Protein AF-A0A0N4X1S7-F1 (afdb_monomer_lite)

pLDDT: mean 85.81, std 9.55, range [49.66, 97.88]

Radius of gyration: 31.0 Å; chains: 1; bounding box: 67×43×84 Å

Foldseek 3Di:
DQADPVRWDKDKDKAAQVDQVKWKDKAFPQHDDADDIGNMGIFMWTQDPVRFIWTDPPPDIDTGPDMDMDIPPAALPAQLDADPLLAAFDDFDDPFWHTFDWAWDQQDSSNGTKIKTKAAQPDQPKWKWKDFPVPRTDDDIGNMDIFMWTGHNVSFTWTDDPRDIDTGRYMTMGMDDPPPLPQQLDADPVQEAFDDDPDLQFHTWDKAWDQADPSNGTKIKTKTANVDQFWKFKDFPNHGDADDIGNMGIFMWTGDNVSFTWTDPPPDTDTGRYITIGTDD

InterPro domains:
  IPR002601 C6 domain [PF01681] (82-173)
  IPR002601 C6 domain [SM01048] (2-69)
  IPR002601 C6 domain [SM01048] (82-173)
  IPR002601 C6 domain [SM01048] (184-269)

Structure (mmCIF, N/CA/C/O backbone):
data_AF-A0A0N4X1S7-F1
#
_entry.id   AF-A0A0N4X1S7-F1
#
loop_
_atom_site.group_PDB
_atom_site.id
_atom_site.type_symbol
_atom_site.label_atom_id
_atom_site.label_alt_id
_atom_site.label_comp_id
_atom_site.label_asym_id
_atom_site.label_entity_id
_atom_site.label_seq_id
_atom_site.pdbx_PDB_ins_code
_atom_site.Cartn_x
_atom_site.Cartn_y
_atom_site.Cartn_z
_atom_site.occupancy
_atom_site.B_iso_or_equiv
_atom_site.auth_seq_id
_atom_site.auth_comp_id
_atom_site.auth_asym_id
_atom_site.auth_atom_id
_atom_site.pdbx_PDB_model_num
ATOM 1 N N . LEU A 1 1 ? -24.952 14.574 2.782 1.00 79.62 1 LEU A N 1
ATOM 2 C CA . LEU A 1 1 ? -25.593 15.884 3.076 1.00 79.62 1 LEU A CA 1
ATOM 3 C C . LEU A 1 1 ? -25.364 16.806 1.880 1.00 79.62 1 LEU A C 1
ATOM 5 O O . LEU A 1 1 ? -24.480 16.501 1.089 1.00 79.62 1 LEU A O 1
ATOM 9 N N . SER A 1 2 ? -26.122 17.897 1.714 1.00 83.19 2 SER A N 1
ATOM 10 C CA . SER A 1 2 ? -25.790 18.890 0.674 1.00 83.19 2 SER A CA 1
ATOM 11 C C . SER A 1 2 ? -24.391 19.465 0.914 1.00 83.19 2 SER A C 1
ATOM 13 O O . SER A 1 2 ? -23.919 19.469 2.055 1.00 83.19 2 SER A O 1
ATOM 15 N N . ASN A 1 3 ? -23.719 19.956 -0.125 1.00 86.19 3 ASN A N 1
ATOM 16 C CA . ASN A 1 3 ? -22.408 20.587 0.036 1.00 86.19 3 ASN A CA 1
ATOM 17 C C . ASN A 1 3 ? -22.489 21.813 0.968 1.00 86.19 3 ASN A C 1
ATOM 19 O O . ASN A 1 3 ? -23.566 22.380 1.173 1.00 86.19 3 ASN A O 1
ATOM 23 N N . ASN A 1 4 ? -21.373 22.186 1.597 1.00 77.88 4 ASN A N 1
ATOM 24 C CA . ASN A 1 4 ? -21.288 23.430 2.362 1.00 77.88 4 ASN A CA 1
ATOM 25 C C . ASN A 1 4 ? -21.293 24.651 1.413 1.00 77.88 4 ASN A C 1
ATOM 27 O O . ASN A 1 4 ? -21.255 24.505 0.191 1.00 77.88 4 ASN A O 1
ATOM 31 N N . ALA A 1 5 ? -21.314 25.864 1.971 1.00 75.25 5 ALA A N 1
ATOM 32 C CA . ALA A 1 5 ? -21.313 27.107 1.187 1.00 75.25 5 ALA A CA 1
ATOM 33 C C . ALA A 1 5 ? -20.078 27.275 0.274 1.00 75.25 5 ALA A C 1
ATOM 35 O O . ALA A 1 5 ? -20.103 28.076 -0.652 1.00 75.25 5 ALA A O 1
ATOM 36 N N . GLN A 1 6 ? -19.015 26.506 0.518 1.00 75.50 6 GLN A N 1
ATOM 37 C CA . GLN A 1 6 ? -17.774 26.487 -0.258 1.00 75.50 6 GLN A CA 1
ATOM 38 C C . GLN A 1 6 ? -17.758 25.352 -1.299 1.00 75.50 6 GLN A C 1
ATOM 40 O O . GLN A 1 6 ? -16.716 25.049 -1.868 1.00 75.50 6 GLN A O 1
ATOM 45 N N . GLY A 1 7 ? -18.890 24.674 -1.524 1.00 80.19 7 GLY A N 1
ATOM 46 C CA . GLY A 1 7 ? -19.001 23.569 -2.477 1.00 80.19 7 GLY A CA 1
ATOM 47 C C . GLY A 1 7 ? -18.415 22.237 -1.992 1.00 80.19 7 GLY A C 1
ATOM 48 O O . GLY A 1 7 ? -18.430 21.269 -2.747 1.00 80.19 7 GLY A O 1
ATOM 49 N N . CYS A 1 8 ? -17.960 22.137 -0.741 1.00 85.50 8 CYS A N 1
ATOM 50 C CA . CYS A 1 8 ? -17.338 20.926 -0.207 1.00 85.50 8 CYS A CA 1
ATOM 51 C C . CYS A 1 8 ? -18.361 19.916 0.334 1.00 85.50 8 CYS A C 1
ATOM 53 O O . CYS A 1 8 ? -19.393 20.290 0.902 1.00 85.50 8 CYS A O 1
ATOM 55 N N . ARG A 1 9 ? -18.058 18.618 0.196 1.00 92.50 9 ARG A N 1
ATOM 56 C CA . ARG A 1 9 ? -18.925 17.518 0.653 1.00 92.50 9 ARG A CA 1
ATOM 57 C C . ARG A 1 9 ? -19.043 17.481 2.181 1.00 92.50 9 ARG A C 1
ATOM 59 O O . ARG A 1 9 ? -18.111 17.827 2.905 1.00 92.50 9 ARG A O 1
ATOM 66 N N . ARG A 1 10 ? -20.198 17.018 2.666 1.00 92.38 10 ARG A N 1
ATOM 67 C CA . ARG A 1 10 ? -20.499 16.832 4.095 1.00 92.38 10 ARG A CA 1
ATOM 68 C C . ARG A 1 10 ? -21.086 15.448 4.364 1.00 92.38 10 ARG A C 1
ATOM 70 O O . ARG A 1 10 ? -21.965 14.995 3.617 1.00 92.38 10 ARG A O 1
ATOM 77 N N . MET A 1 11 ? -20.677 14.829 5.468 1.00 93.38 11 MET A N 1
ATOM 78 C CA . MET A 1 11 ? -21.210 13.548 5.945 1.00 93.38 11 MET A CA 1
ATOM 79 C C . MET A 1 11 ? -21.422 13.544 7.460 1.00 93.38 11 MET A C 1
ATOM 81 O O . MET A 1 11 ? -20.789 14.311 8.175 1.00 93.38 11 MET A O 1
ATOM 85 N N . ASN A 1 12 ? -22.318 12.678 7.933 1.00 93.00 12 ASN A N 1
ATOM 86 C CA . ASN A 1 12 ? -22.483 12.407 9.357 1.00 93.00 12 ASN A CA 1
ATOM 87 C C . ASN A 1 12 ? -21.812 11.076 9.679 1.00 93.00 12 ASN A C 1
ATOM 89 O O . ASN A 1 12 ? -22.209 10.052 9.122 1.00 93.00 12 ASN A O 1
ATOM 93 N N . ALA A 1 13 ? -20.857 11.088 10.601 1.00 91.00 13 ALA A N 1
ATOM 94 C CA . ALA A 1 13 ? -20.483 9.886 11.330 1.00 91.00 13 ALA A CA 1
ATOM 95 C C . ALA A 1 13 ? -21.501 9.680 12.456 1.00 91.00 13 ALA A C 1
ATOM 97 O O . ALA A 1 13 ? -21.888 10.646 13.117 1.00 91.00 13 ALA A O 1
ATOM 98 N N . ILE A 1 14 ? -21.971 8.449 12.654 1.00 91.69 14 ILE A N 1
ATOM 99 C CA . ILE A 1 14 ? -22.998 8.141 13.655 1.00 91.69 14 ILE A CA 1
ATOM 100 C C . ILE A 1 14 ? -22.577 6.898 14.434 1.00 91.69 14 ILE A C 1
ATOM 102 O O . ILE A 1 14 ? -22.453 5.824 13.853 1.00 91.69 14 ILE A O 1
ATOM 106 N N . CYS A 1 15 ? -22.438 7.037 15.749 1.00 90.25 15 CYS A N 1
ATOM 107 C CA . CYS A 1 15 ? -22.285 5.923 16.678 1.00 90.25 15 CYS A CA 1
ATOM 108 C C . CYS A 1 15 ? -23.603 5.703 17.415 1.00 90.25 15 CYS A C 1
ATOM 110 O O . CYS A 1 15 ? -24.177 6.649 17.954 1.00 90.25 15 CYS A O 1
ATOM 112 N N . ARG A 1 16 ? -24.092 4.463 17.439 1.00 88.88 16 ARG A N 1
ATOM 113 C CA . ARG A 1 16 ? -25.290 4.070 18.189 1.00 88.88 16 ARG A CA 1
ATOM 114 C C . ARG A 1 16 ? -24.917 2.960 19.153 1.00 88.88 16 ARG A C 1
ATOM 116 O O . ARG A 1 16 ? -24.303 1.984 18.733 1.00 88.88 16 ARG A O 1
ATOM 123 N N . SER A 1 17 ? -25.349 3.073 20.402 1.00 82.56 17 SER A N 1
ATOM 124 C CA . SER A 1 17 ? -25.044 2.075 21.432 1.00 82.56 17 SER A CA 1
ATOM 125 C C . SER A 1 17 ? -25.887 0.809 21.277 1.00 82.56 17 SER A C 1
ATOM 127 O O . SER A 1 17 ? -25.579 -0.229 21.856 1.00 82.56 17 SER A O 1
ATOM 129 N N . GLY A 1 18 ? -26.970 0.891 20.495 1.00 75.06 18 GLY A N 1
ATOM 130 C CA . GLY A 1 18 ? -27.947 -0.184 20.330 1.00 75.06 18 GLY A CA 1
ATOM 131 C C . GLY A 1 18 ? -28.871 -0.360 21.539 1.00 75.06 18 GLY A C 1
ATOM 132 O O . GLY A 1 18 ? -29.698 -1.268 21.535 1.00 75.06 18 GLY A O 1
ATOM 133 N N . SER A 1 19 ? -28.756 0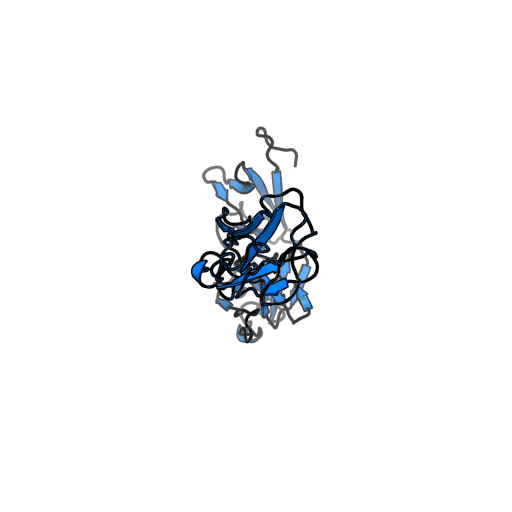.501 22.554 1.00 75.94 19 SER A N 1
ATOM 134 C CA . SER A 1 19 ? -29.494 0.417 23.812 1.00 75.94 19 SER A CA 1
ATOM 135 C C . SER A 1 19 ? -29.738 1.818 24.384 1.00 75.94 19 SER A C 1
ATOM 137 O O . SER A 1 19 ? -28.806 2.611 24.463 1.00 75.94 19 SER A O 1
ATOM 139 N N . PRO A 1 20 ? -30.963 2.164 24.812 1.00 77.62 20 PRO A N 1
ATOM 140 C CA . PRO A 1 20 ? -31.251 3.489 25.360 1.00 77.62 20 PRO A CA 1
ATOM 141 C C . PRO A 1 20 ? -30.614 3.737 26.736 1.00 77.62 20 PRO A C 1
ATOM 143 O O . PRO A 1 20 ? -30.597 4.877 27.186 1.00 77.62 20 PRO A O 1
ATOM 146 N N . THR A 1 21 ? -30.130 2.692 27.414 1.00 81.94 21 THR A N 1
ATOM 147 C CA . THR A 1 21 ? -29.478 2.794 28.731 1.00 81.94 21 THR A CA 1
ATOM 148 C C . THR A 1 21 ? -27.959 2.838 28.649 1.00 81.94 21 THR A C 1
ATOM 150 O O . THR A 1 21 ? -27.312 3.051 29.668 1.00 81.94 21 THR A O 1
ATOM 153 N N . ASP A 1 22 ? -27.399 2.603 27.463 1.00 83.31 22 ASP A N 1
ATOM 154 C CA . ASP A 1 22 ? -25.964 2.632 27.225 1.00 83.31 22 ASP A CA 1
ATOM 155 C C . ASP A 1 22 ? -25.646 3.853 26.364 1.00 83.31 22 ASP A C 1
ATOM 157 O O . ASP A 1 22 ? -26.317 4.109 25.361 1.00 83.31 22 ASP A O 1
ATOM 161 N N . ASP A 1 23 ? -24.601 4.586 26.719 1.00 86.88 23 ASP A N 1
ATOM 162 C CA . ASP A 1 23 ? -24.117 5.689 25.902 1.00 86.88 23 ASP A CA 1
ATOM 163 C C . ASP A 1 23 ? -23.152 5.163 24.849 1.00 86.88 23 ASP A C 1
ATOM 165 O O . ASP A 1 23 ? -22.429 4.191 25.062 1.00 86.88 23 ASP A O 1
ATOM 169 N N . SER A 1 24 ? -23.124 5.817 23.699 1.00 86.88 24 SER A N 1
ATOM 170 C CA . SER A 1 24 ? -22.053 5.702 22.727 1.00 86.88 24 SER A CA 1
ATOM 171 C C . SER A 1 24 ? -21.028 6.802 22.932 1.00 86.88 24 SER A C 1
ATOM 173 O O . SER A 1 24 ? -21.345 7.904 23.379 1.00 86.88 24 SER A O 1
ATOM 175 N N . PHE A 1 25 ? -19.802 6.509 22.526 1.00 87.69 25 PHE A N 1
ATOM 176 C CA . PHE A 1 25 ? -18.757 7.499 22.333 1.00 87.69 25 PHE A CA 1
ATOM 177 C C . PHE A 1 25 ? -18.104 7.289 20.967 1.00 87.69 25 PHE A C 1
ATOM 179 O O . PHE A 1 25 ? -18.064 6.171 20.446 1.00 87.69 25 PHE A O 1
ATOM 186 N N . MET A 1 26 ? -17.663 8.392 20.368 1.00 89.81 26 MET A N 1
ATOM 187 C CA . MET A 1 26 ? -16.988 8.425 19.076 1.00 89.81 26 MET A CA 1
ATOM 188 C C . MET A 1 26 ? -15.550 8.872 19.307 1.00 89.81 26 MET A C 1
ATOM 190 O O . MET A 1 26 ? -15.329 9.887 19.963 1.00 89.81 26 MET A O 1
ATOM 194 N N . GLU A 1 27 ? -14.588 8.133 18.774 1.00 87.31 27 GLU A N 1
ATOM 195 C CA . GLU A 1 27 ? -13.174 8.497 18.828 1.00 87.31 27 GLU A CA 1
ATOM 196 C C . GLU A 1 27 ? -12.687 8.762 17.410 1.00 87.31 27 GLU A C 1
ATOM 198 O O . GLU A 1 27 ? -12.927 7.960 16.501 1.00 87.31 27 GLU A O 1
ATOM 203 N N . PHE A 1 28 ? -11.981 9.874 17.231 1.00 87.31 28 PHE A N 1
ATOM 204 C CA . PHE A 1 28 ? -11.252 10.147 16.005 1.00 87.31 28 PHE A CA 1
ATOM 205 C C . PHE A 1 28 ? -9.771 9.852 16.195 1.00 87.31 28 PHE A C 1
ATOM 207 O O . PHE A 1 28 ? -9.219 10.125 17.267 1.00 87.31 28 PHE A O 1
ATOM 214 N N . ASN A 1 29 ? -9.139 9.314 15.148 1.00 84.06 29 ASN A N 1
ATOM 215 C CA . ASN A 1 29 ? -7.696 9.064 15.080 1.00 84.06 29 ASN A CA 1
ATOM 216 C C . ASN A 1 29 ? -7.140 8.405 16.360 1.00 84.06 29 ASN A C 1
ATOM 218 O O . ASN A 1 29 ? -6.154 8.874 16.923 1.00 84.06 29 ASN A O 1
ATOM 222 N N . LEU A 1 30 ? -7.808 7.352 16.847 1.00 68.12 30 LEU A N 1
ATOM 223 C CA . LEU A 1 30 ? -7.381 6.554 18.006 1.00 68.12 30 LEU A CA 1
ATOM 224 C C . LEU A 1 30 ? -7.359 7.264 19.379 1.00 68.12 30 LEU A C 1
ATOM 226 O O . LEU A 1 30 ? -6.724 6.755 20.299 1.00 68.12 30 LEU A O 1
ATOM 230 N N . GLY A 1 31 ? -8.075 8.379 19.578 1.00 66.12 31 GLY A N 1
ATOM 231 C CA . GLY A 1 31 ? -8.327 8.844 20.955 1.00 66.12 31 GLY A CA 1
ATOM 232 C C . GLY A 1 31 ? -8.661 10.315 21.180 1.00 66.12 31 GLY A C 1
ATOM 233 O O . GLY A 1 31 ? -8.766 10.723 22.335 1.00 66.12 31 GLY A O 1
ATOM 234 N N . ILE A 1 32 ? -8.835 11.135 20.137 1.00 55.38 32 ILE A N 1
ATOM 235 C CA . ILE A 1 32 ? -9.054 12.578 20.323 1.00 55.38 32 ILE A CA 1
ATOM 236 C C . ILE A 1 32 ? -10.472 12.987 19.900 1.00 55.38 32 ILE A C 1
ATOM 238 O O . ILE A 1 32 ? -10.818 12.977 18.723 1.00 55.38 32 ILE A O 1
ATOM 242 N N . GLY A 1 33 ? -11.268 13.424 20.884 1.00 64.69 33 GLY A N 1
ATOM 243 C CA . GLY A 1 33 ? -12.230 14.524 20.722 1.00 64.69 33 GLY A CA 1
ATOM 244 C C . GLY A 1 33 ? -13.465 14.292 19.846 1.00 64.69 33 GLY A C 1
ATOM 245 O O . GLY A 1 33 ? -13.734 15.099 18.959 1.00 64.69 33 GLY A O 1
ATOM 246 N N . GLY A 1 34 ? -14.254 13.247 20.108 1.00 76.50 34 GLY A N 1
ATOM 247 C CA . GLY A 1 34 ? -15.610 13.140 19.555 1.00 76.50 34 GLY A CA 1
ATOM 248 C C . GLY A 1 34 ? -16.627 14.094 20.207 1.00 76.50 34 GLY A C 1
ATOM 249 O O . GLY A 1 34 ? -16.310 14.778 21.183 1.00 76.50 34 GLY A O 1
ATOM 250 N N . PRO A 1 35 ? -17.871 14.153 19.695 1.00 85.75 35 PRO A N 1
ATOM 251 C CA . PRO A 1 35 ? -18.964 14.855 20.367 1.00 85.75 35 PRO A CA 1
ATOM 252 C C . PRO A 1 35 ? -19.278 14.246 21.743 1.00 85.75 35 PRO A C 1
ATOM 254 O O . PRO A 1 35 ? -18.846 13.138 22.061 1.00 85.75 35 PRO A O 1
ATOM 257 N N . ASN A 1 36 ? -20.088 14.954 22.536 1.00 86.69 36 ASN A N 1
ATOM 258 C CA . ASN A 1 36 ? -20.533 14.479 23.848 1.00 86.69 36 ASN A CA 1
ATOM 259 C C . ASN A 1 36 ? -21.157 13.077 23.777 1.00 86.69 36 ASN A C 1
ATOM 261 O O . ASN A 1 36 ? -21.904 12.762 22.846 1.00 86.69 36 ASN A O 1
ATOM 265 N N . ILE A 1 37 ? -20.875 12.272 24.803 1.00 86.38 37 ILE A N 1
ATOM 266 C CA . ILE A 1 37 ? -21.425 10.926 24.958 1.00 86.38 37 ILE A CA 1
ATOM 267 C C . ILE A 1 37 ? -22.954 10.968 25.078 1.00 86.38 37 ILE A C 1
ATOM 269 O O . ILE A 1 37 ? -23.514 11.839 25.744 1.00 86.38 37 ILE A O 1
ATOM 273 N N . ALA A 1 38 ? -23.621 10.048 24.385 1.00 88.25 38 ALA A N 1
ATOM 274 C CA . ALA A 1 38 ? -25.076 9.884 24.369 1.00 88.25 38 ALA A CA 1
ATOM 275 C C . ALA A 1 38 ? -25.427 8.531 23.727 1.00 88.25 38 ALA A C 1
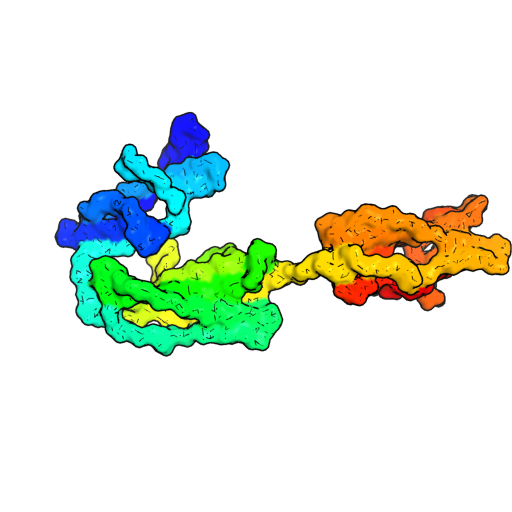ATOM 277 O O . ALA A 1 38 ? -24.611 8.016 22.958 1.00 88.25 38 ALA A O 1
ATOM 278 N N . PRO A 1 39 ? -26.645 7.976 23.884 1.00 88.19 39 PRO A N 1
ATOM 279 C CA . PRO A 1 39 ? -27.016 6.698 23.252 1.00 88.19 39 PRO A CA 1
ATOM 280 C C . PRO A 1 39 ? -26.900 6.702 21.719 1.00 88.19 39 PRO A C 1
ATOM 282 O O . PRO A 1 39 ? -26.765 5.666 21.064 1.00 88.19 39 PRO A O 1
ATOM 285 N N . THR A 1 40 ? -26.950 7.886 21.108 1.00 90.69 40 THR A N 1
ATOM 286 C CA . THR A 1 40 ? -26.571 8.101 19.712 1.00 90.69 40 THR A CA 1
ATOM 287 C C . THR A 1 40 ? -25.715 9.355 19.609 1.00 90.69 40 THR A C 1
ATOM 289 O O . THR A 1 40 ? -26.191 10.457 19.871 1.00 90.69 40 THR A O 1
ATOM 292 N N . VAL A 1 41 ? -24.468 9.187 19.179 1.00 92.38 41 VAL A N 1
ATOM 293 C CA . VAL A 1 41 ? -23.519 10.276 18.932 1.00 92.38 41 VAL A CA 1
ATOM 294 C C . VAL A 1 41 ? -23.458 10.531 17.435 1.00 92.38 41 VAL A C 1
ATOM 296 O O . VAL A 1 41 ? -23.290 9.599 16.651 1.00 92.38 41 VAL A O 1
ATOM 299 N N . THR A 1 42 ? -23.606 11.787 17.020 1.00 93.19 42 THR A N 1
ATOM 300 C CA . THR A 1 42 ? -23.484 12.194 15.614 1.00 93.19 42 THR A CA 1
ATOM 301 C C . THR A 1 42 ? -22.438 13.287 15.487 1.00 93.19 42 THR A C 1
ATOM 303 O O . THR A 1 42 ? -22.527 14.301 16.174 1.00 93.19 42 THR A O 1
ATOM 306 N N . ALA A 1 43 ? -21.484 13.103 14.580 1.00 93.50 43 ALA A N 1
ATOM 307 C CA . ALA A 1 43 ? -20.489 14.108 14.238 1.00 93.50 43 ALA A CA 1
ATOM 308 C C . ALA A 1 43 ? -20.623 14.520 12.774 1.00 93.50 43 ALA A C 1
ATOM 310 O O . ALA A 1 43 ? -20.679 13.672 11.880 1.00 93.50 43 ALA A O 1
ATOM 311 N N . LEU A 1 44 ? -20.645 15.831 12.528 1.00 93.00 44 LEU A N 1
ATOM 312 C CA . LEU A 1 44 ? -20.618 16.383 11.181 1.00 93.00 44 LEU A CA 1
ATOM 313 C C . LEU A 1 44 ? -19.169 16.480 10.700 1.00 93.00 44 LEU A C 1
ATOM 315 O O . LEU A 1 44 ? -18.380 17.254 11.241 1.00 93.00 44 LEU A O 1
ATOM 319 N N . LEU A 1 45 ? -18.848 15.736 9.648 1.00 93.44 45 LEU A N 1
ATOM 320 C CA . LEU A 1 45 ? -17.555 15.776 8.980 1.00 93.44 45 LEU A CA 1
ATOM 321 C C . LEU A 1 45 ? -17.672 16.583 7.689 1.00 93.44 45 LEU A C 1
ATOM 323 O O . LEU A 1 45 ? -18.597 16.392 6.890 1.00 93.44 45 LEU A O 1
ATOM 327 N N . THR A 1 46 ? -16.730 17.502 7.488 1.00 93.81 46 THR A N 1
ATOM 328 C CA . THR A 1 46 ? -16.682 18.374 6.309 1.00 93.81 46 THR A CA 1
ATOM 329 C C . THR A 1 46 ? -15.378 18.161 5.560 1.00 93.81 46 THR A C 1
ATOM 331 O O . THR A 1 46 ? -14.303 18.278 6.142 1.00 93.81 46 THR A O 1
ATOM 334 N N . CYS A 1 47 ? -15.479 17.844 4.272 1.00 91.75 47 CYS A N 1
ATOM 335 C CA . CYS A 1 47 ? -14.335 17.798 3.371 1.00 91.75 47 CYS A CA 1
ATOM 336 C C . CYS A 1 47 ? -13.816 19.231 3.157 1.00 91.75 47 CYS A C 1
ATOM 338 O O . CYS A 1 47 ? -14.614 20.173 3.133 1.00 91.75 47 CYS A O 1
ATOM 340 N N . ARG A 1 48 ? -12.503 19.422 3.037 1.00 90.38 48 ARG A N 1
ATOM 341 C CA . ARG A 1 48 ? -11.882 20.725 2.743 1.00 90.38 48 ARG A CA 1
ATOM 342 C C . ARG A 1 48 ? -11.141 20.701 1.407 1.00 90.38 48 ARG A C 1
ATOM 344 O O . ARG A 1 48 ? -11.096 19.682 0.725 1.00 90.38 48 ARG A O 1
ATOM 351 N N . ALA A 1 49 ? -10.593 21.855 1.021 1.00 87.38 49 ALA A N 1
ATOM 352 C CA . ALA A 1 49 ? -9.894 22.046 -0.251 1.00 87.38 49 ALA A CA 1
ATOM 353 C C . ALA A 1 49 ? -8.651 21.151 -0.422 1.00 87.38 49 ALA A C 1
ATOM 355 O O . ALA A 1 49 ? -8.242 20.898 -1.547 1.00 87.38 49 ALA A O 1
ATOM 356 N N . ASP A 1 50 ? -8.080 20.650 0.674 1.00 88.25 50 ASP A N 1
ATOM 357 C CA . ASP A 1 50 ? -6.965 19.697 0.685 1.00 88.25 50 ASP A CA 1
ATOM 358 C C . ASP A 1 50 ? -7.407 18.232 0.508 1.00 88.25 50 ASP A C 1
ATOM 360 O O . ASP A 1 50 ? -6.594 17.318 0.621 1.00 88.25 50 ASP A O 1
ATOM 364 N N . GLY A 1 51 ? -8.700 17.991 0.270 1.00 86.88 51 GLY A N 1
ATOM 365 C CA . GLY A 1 51 ? -9.266 16.657 0.090 1.00 86.88 51 GLY A CA 1
ATOM 366 C C . GLY A 1 51 ? -9.451 15.865 1.386 1.00 86.88 51 GLY A C 1
ATOM 367 O O . GLY A 1 51 ? -9.938 14.736 1.329 1.00 86.88 51 GLY A O 1
ATOM 368 N N . LYS A 1 52 ? -9.125 16.430 2.556 1.00 91.19 52 LYS A N 1
ATOM 369 C CA . LYS A 1 52 ? -9.238 15.737 3.848 1.00 91.19 52 LYS A CA 1
ATOM 370 C C . LYS A 1 52 ? -10.580 16.009 4.522 1.00 91.19 52 LYS A C 1
ATOM 372 O O . LYS A 1 52 ? -11.222 17.040 4.299 1.00 91.19 52 LYS A O 1
ATOM 377 N N . TRP A 1 53 ? -11.013 15.073 5.362 1.00 93.06 53 TRP A N 1
ATOM 378 C CA . TRP A 1 53 ? -12.198 15.229 6.205 1.00 93.06 53 TRP A CA 1
ATOM 379 C C . TRP A 1 53 ? -11.829 15.888 7.527 1.00 93.06 53 TRP A C 1
ATOM 381 O O . TRP A 1 53 ? -10.822 15.546 8.134 1.00 93.06 53 TRP A O 1
ATOM 391 N N . TYR A 1 54 ? -12.661 16.816 7.988 1.00 93.25 54 TYR A N 1
ATOM 392 C CA . TYR A 1 54 ? -12.450 17.524 9.243 1.00 93.25 54 TYR A CA 1
ATOM 393 C C . TYR A 1 54 ? -13.668 17.435 10.154 1.00 93.25 54 TYR A C 1
ATOM 395 O O . TYR A 1 54 ? -14.802 17.638 9.709 1.00 93.25 54 TYR A O 1
ATOM 403 N N . TYR A 1 55 ? -13.405 17.220 11.441 1.00 93.19 55 TYR A N 1
ATOM 404 C CA . TYR A 1 55 ? -14.340 17.479 12.532 1.00 93.19 55 TYR A CA 1
ATOM 405 C C . TYR A 1 55 ? -14.024 18.847 13.151 1.00 93.19 55 TYR A C 1
ATOM 407 O O . TYR A 1 55 ? -12.893 19.336 13.081 1.00 93.19 55 TYR A O 1
ATOM 415 N N . THR A 1 56 ? -15.028 19.530 13.693 1.00 89.62 56 THR A N 1
ATOM 416 C CA . THR A 1 56 ? -14.853 20.815 14.385 1.00 89.62 56 THR A CA 1
ATOM 417 C C . THR A 1 56 ? -15.799 20.860 15.571 1.00 89.62 56 THR A C 1
ATOM 419 O O . THR A 1 56 ? -17.008 20.747 15.386 1.00 89.62 56 THR A O 1
ATOM 422 N N . ASP A 1 57 ? -15.256 21.038 16.771 1.00 86.06 57 ASP A N 1
ATOM 423 C CA . ASP A 1 57 ? -16.028 21.092 18.024 1.00 86.06 57 ASP A CA 1
ATOM 424 C C . ASP A 1 57 ? -16.510 22.515 18.377 1.00 86.06 57 ASP A C 1
ATOM 426 O O . ASP A 1 57 ? -17.099 22.748 19.428 1.00 86.06 57 ASP A O 1
ATOM 430 N N . GLY A 1 58 ? -16.261 23.474 17.480 1.00 85.19 58 GLY A N 1
ATOM 431 C CA . GLY A 1 58 ? -16.530 24.902 17.660 1.00 85.19 58 GLY A CA 1
ATOM 432 C C . GLY A 1 58 ? -15.312 25.710 18.116 1.00 85.19 58 GLY A C 1
ATOM 433 O O . GLY A 1 58 ? -15.327 26.932 17.989 1.00 85.19 58 GLY A O 1
ATOM 434 N N . THR A 1 59 ? -14.248 25.052 18.578 1.00 86.12 59 THR A N 1
ATOM 435 C CA . THR A 1 59 ? -13.010 25.688 19.061 1.00 86.12 59 THR A CA 1
ATOM 436 C C . THR A 1 59 ? -11.779 25.236 18.286 1.00 86.12 59 THR A C 1
ATOM 438 O O . THR A 1 59 ? -10.940 26.057 17.921 1.00 86.12 59 THR A O 1
ATOM 441 N N . ALA A 1 60 ? -11.703 23.948 17.967 1.00 86.06 60 ALA A N 1
ATOM 442 C CA . ALA A 1 60 ? -10.615 23.329 17.239 1.00 86.06 60 ALA A CA 1
ATOM 443 C C . ALA A 1 60 ? -11.157 22.551 16.045 1.00 86.06 60 ALA A C 1
ATOM 445 O O . ALA A 1 60 ? -12.299 22.086 16.027 1.00 86.06 60 ALA A O 1
ATOM 446 N N . SER A 1 61 ? -10.312 22.405 15.029 1.00 90.12 61 SER A N 1
ATOM 447 C CA . SER A 1 61 ? -10.605 21.555 13.890 1.00 90.12 61 SER A CA 1
ATOM 448 C C . SER A 1 61 ? -9.525 20.503 13.726 1.00 90.12 61 SER A C 1
ATOM 450 O O . SER A 1 61 ? -8.347 20.832 13.609 1.00 90.12 61 SER A O 1
ATOM 452 N N . LEU A 1 62 ? -9.955 19.246 13.696 1.00 89.81 62 LEU A N 1
ATOM 453 C CA . LEU A 1 62 ? -9.094 18.080 13.585 1.00 89.81 62 LEU A CA 1
ATOM 454 C C . LEU A 1 62 ? -9.297 17.442 12.211 1.00 89.81 62 LEU A C 1
ATOM 456 O O . LEU A 1 62 ? -10.440 17.245 11.793 1.00 89.81 62 LEU A O 1
ATOM 460 N N . ALA A 1 63 ? -8.199 17.141 11.515 1.00 92.06 63 ALA A N 1
ATOM 461 C CA . ALA A 1 63 ? -8.238 16.306 10.319 1.00 92.06 63 ALA A CA 1
ATOM 462 C C . ALA A 1 63 ? -8.487 14.858 10.750 1.00 92.06 63 ALA A C 1
ATOM 464 O O . ALA A 1 63 ? -7.761 14.342 11.596 1.00 92.06 63 ALA A O 1
ATOM 465 N N . ILE A 1 64 ? -9.515 14.225 10.198 1.00 90.75 64 ILE A N 1
ATOM 466 C CA . ILE A 1 64 ? -9.956 12.883 10.570 1.00 90.75 64 ILE A CA 1
ATOM 467 C C . ILE A 1 64 ? -9.540 11.903 9.483 1.00 90.75 64 ILE A C 1
ATOM 469 O O . ILE A 1 64 ? -9.929 12.054 8.323 1.00 90.75 64 ILE A O 1
ATOM 473 N N . THR A 1 65 ? -8.771 10.898 9.879 1.00 87.31 65 THR A N 1
ATOM 474 C CA . THR A 1 65 ? -8.390 9.757 9.042 1.00 87.31 65 THR A CA 1
ATOM 475 C C . THR A 1 65 ? -9.120 8.489 9.462 1.00 87.31 65 THR A C 1
ATOM 477 O O . THR A 1 65 ? -9.362 7.639 8.616 1.00 87.31 65 THR A O 1
ATOM 480 N N . ASP A 1 66 ? -9.531 8.393 10.730 1.00 83.25 66 ASP A N 1
ATOM 481 C CA . ASP A 1 66 ? -10.256 7.243 11.270 1.00 83.25 66 ASP A CA 1
ATOM 482 C C . ASP A 1 66 ? -11.396 7.670 12.204 1.00 83.25 66 ASP A C 1
ATOM 484 O O . ASP A 1 66 ? -11.285 8.657 12.941 1.00 83.25 66 ASP A O 1
ATOM 488 N N . VAL A 1 67 ? -12.494 6.910 12.173 1.00 87.25 67 VAL A N 1
ATOM 489 C CA . VAL A 1 67 ? -13.641 7.071 13.072 1.00 87.25 67 VAL A CA 1
ATOM 490 C C . VAL A 1 67 ? -13.953 5.725 13.706 1.00 87.25 67 VAL A C 1
ATOM 492 O O . VAL A 1 67 ? -14.331 4.783 13.012 1.00 87.25 67 VAL A O 1
ATOM 495 N N . SER A 1 68 ? -13.914 5.665 15.033 1.00 84.50 68 SER A N 1
ATOM 496 C CA . SER A 1 68 ? -14.323 4.478 15.780 1.00 84.50 68 SER A CA 1
ATOM 497 C C . SER A 1 68 ? -15.466 4.785 16.743 1.00 84.50 68 SER A C 1
ATOM 499 O O . SER A 1 68 ? -15.596 5.889 17.276 1.00 84.50 68 SER A O 1
ATOM 501 N N . CYS A 1 69 ? -16.335 3.795 16.922 1.00 84.94 69 CYS A N 1
ATOM 502 C CA . CYS A 1 69 ? -17.510 3.872 17.774 1.00 84.94 69 CYS A CA 1
ATOM 503 C C . CYS A 1 69 ? -17.408 2.845 18.887 1.00 84.94 69 CYS A C 1
ATOM 505 O O . CYS A 1 69 ? -17.119 1.676 18.636 1.00 84.94 69 CYS A O 1
ATOM 507 N N . SER A 1 70 ? -17.751 3.270 20.093 1.00 79.75 70 SER A N 1
ATOM 508 C CA . SER A 1 70 ? -17.733 2.424 21.278 1.00 79.75 70 SER A CA 1
ATOM 509 C C . SER A 1 70 ? -18.904 2.778 22.200 1.00 79.75 70 SER A C 1
ATOM 511 O O . SER A 1 70 ? -19.686 3.687 21.903 1.00 79.75 70 SER A O 1
ATOM 513 N N . THR A 1 71 ? -19.076 2.041 23.300 1.00 80.50 71 THR A N 1
ATOM 514 C CA . THR A 1 71 ? -20.220 2.198 24.219 1.00 80.50 71 THR A CA 1
ATOM 515 C C . THR A 1 71 ? -19.802 2.191 25.686 1.00 80.50 71 THR A C 1
ATOM 517 O O . THR A 1 71 ? -18.855 1.497 26.030 1.00 80.50 71 THR A O 1
ATOM 520 N N . THR A 1 72 ? -20.555 2.834 26.577 1.00 73.69 72 THR A N 1
ATOM 521 C CA . THR A 1 72 ? -20.363 2.740 28.039 1.00 73.69 72 THR A CA 1
ATOM 522 C C . THR A 1 72 ? -20.895 1.448 28.645 1.00 73.69 72 THR A C 1
ATOM 524 O O . THR A 1 72 ? -20.606 1.162 29.807 1.00 73.69 72 THR A O 1
ATOM 527 N N . LYS A 1 73 ? -21.641 0.645 27.872 1.00 73.69 73 LYS A N 1
ATOM 528 C CA . LYS A 1 73 ? -22.005 -0.716 28.266 1.00 73.69 73 LYS A CA 1
ATOM 529 C C . LYS A 1 73 ? -20.756 -1.430 28.763 1.00 73.69 73 LYS A C 1
ATOM 531 O O . LYS A 1 73 ? -19.780 -1.534 28.016 1.00 73.69 73 LYS A O 1
ATOM 536 N N . ALA A 1 74 ? -20.804 -1.902 30.009 1.00 64.31 74 ALA A N 1
ATOM 537 C CA . ALA A 1 74 ? -19.690 -2.625 30.592 1.00 64.31 74 ALA A CA 1
ATOM 538 C C . ALA A 1 74 ? -19.258 -3.735 29.622 1.00 64.31 74 ALA A C 1
ATOM 540 O O . ALA A 1 74 ? -20.128 -4.434 29.076 1.00 64.31 74 ALA A O 1
ATOM 541 N N . PRO A 1 75 ? -17.947 -3.893 29.382 1.00 60.19 75 PRO A N 1
ATOM 542 C CA . PRO A 1 75 ? -17.474 -5.022 28.609 1.00 60.19 75 PRO A CA 1
ATOM 543 C C . PRO A 1 75 ? -18.036 -6.283 29.250 1.00 60.19 75 PRO A C 1
ATOM 545 O O . PRO A 1 75 ? -18.061 -6.418 30.477 1.00 60.19 75 PRO A O 1
ATOM 548 N N . ALA A 1 76 ? -18.457 -7.241 28.431 1.00 59.75 76 ALA A N 1
ATOM 549 C CA . ALA A 1 76 ? -18.509 -8.596 28.947 1.00 59.75 76 ALA A CA 1
ATOM 550 C C . ALA A 1 76 ? -17.105 -8.896 29.496 1.00 59.75 76 ALA A C 1
ATOM 552 O O . ALA A 1 76 ? -16.116 -8.653 28.802 1.00 59.75 76 ALA A O 1
ATOM 553 N N . THR A 1 77 ? -17.034 -9.360 30.742 1.00 61.88 77 THR A N 1
ATOM 554 C CA . THR A 1 77 ? -15.867 -9.394 31.647 1.00 61.88 77 THR A CA 1
ATOM 555 C C . THR A 1 77 ? -14.602 -10.079 31.097 1.00 61.88 77 THR A C 1
ATOM 557 O O . THR A 1 77 ? -13.580 -10.119 31.771 1.00 61.88 77 THR A O 1
ATOM 560 N N . ASN A 1 78 ? -14.645 -10.588 29.866 1.00 74.56 78 ASN A N 1
ATOM 561 C CA . ASN A 1 78 ? -13.653 -11.449 29.240 1.00 74.56 78 ASN A CA 1
ATOM 562 C C . ASN A 1 78 ? -12.846 -10.774 28.109 1.00 74.56 78 ASN A C 1
ATOM 564 O O . ASN A 1 78 ? -11.876 -11.364 27.649 1.00 74.56 78 ASN A O 1
ATOM 568 N N . CYS A 1 79 ? -13.183 -9.559 27.644 1.00 81.81 79 CYS A N 1
ATOM 569 C CA . CYS A 1 79 ? -12.441 -8.925 26.530 1.00 81.81 79 CYS A CA 1
ATOM 570 C C . CYS A 1 79 ? -11.134 -8.213 26.950 1.00 81.81 79 CYS A C 1
ATOM 572 O O . CYS A 1 79 ? -10.374 -7.720 26.116 1.00 81.81 79 CYS A O 1
ATOM 574 N N . ALA A 1 80 ? -10.851 -8.134 28.251 1.00 82.56 80 ALA A N 1
ATOM 575 C CA . ALA A 1 80 ? -9.602 -7.571 28.766 1.00 82.56 80 ALA A CA 1
ATOM 576 C C . ALA A 1 80 ? -8.456 -8.601 28.809 1.00 82.56 80 ALA A C 1
ATOM 578 O O . ALA A 1 80 ? -7.339 -8.258 29.203 1.00 82.56 80 ALA A O 1
ATOM 579 N N . THR A 1 81 ? -8.725 -9.861 28.442 1.00 88.25 81 THR A N 1
ATOM 580 C CA . THR A 1 81 ? -7.830 -10.999 28.696 1.00 88.25 81 THR A CA 1
ATOM 581 C C . THR A 1 81 ? -7.378 -11.740 27.440 1.00 88.25 81 THR A C 1
ATOM 583 O O . THR A 1 81 ? -6.801 -12.810 27.596 1.00 88.25 81 THR A O 1
ATOM 586 N N . CYS A 1 82 ? -7.638 -11.240 26.224 1.00 91.50 82 CYS A N 1
ATOM 587 C CA . CYS A 1 82 ? -7.076 -11.886 25.031 1.00 91.50 82 CYS A CA 1
ATOM 588 C C . CYS A 1 82 ? -5.549 -11.957 25.128 1.00 91.50 82 CYS A C 1
ATOM 590 O O . CYS A 1 82 ? -4.901 -10.975 25.529 1.00 91.50 82 CYS A O 1
ATOM 592 N N . ASP A 1 83 ? -4.990 -13.097 24.726 1.00 94.19 83 ASP A N 1
ATOM 593 C CA . ASP A 1 83 ? -3.555 -13.246 24.534 1.00 94.19 83 ASP A CA 1
ATOM 594 C C . ASP A 1 83 ? -3.184 -12.602 23.185 1.00 94.19 83 ASP A C 1
ATOM 596 O O . ASP A 1 83 ? -3.749 -12.967 22.150 1.00 94.19 83 ASP A O 1
ATOM 600 N N . PRO A 1 84 ? -2.273 -11.614 23.144 1.00 93.00 84 PRO A N 1
ATOM 601 C CA . PRO A 1 84 ? -1.790 -11.048 21.886 1.00 93.00 84 PRO A CA 1
ATOM 602 C C . PRO A 1 84 ? -1.110 -12.077 20.973 1.00 93.00 84 PRO A C 1
ATOM 604 O O . PRO A 1 84 ? -0.968 -11.821 19.781 1.00 93.00 84 PRO A O 1
ATOM 607 N N . ASN A 1 85 ? -0.684 -13.225 21.511 1.00 95.00 85 ASN A N 1
ATOM 608 C CA . ASN A 1 85 ? -0.069 -14.309 20.742 1.00 95.00 85 ASN A CA 1
ATOM 609 C C . ASN A 1 85 ? -1.093 -15.248 20.083 1.00 95.00 85 ASN A C 1
ATOM 611 O O . ASN A 1 85 ? -0.699 -16.121 19.315 1.00 95.00 85 ASN A O 1
ATOM 615 N N . ASP A 1 86 ? -2.395 -15.050 20.323 1.00 96.12 86 ASP A N 1
ATOM 616 C CA . ASP A 1 86 ? -3.457 -15.742 19.576 1.00 96.12 86 ASP A CA 1
ATOM 617 C C . ASP A 1 86 ? -3.537 -15.275 18.107 1.00 96.12 86 ASP A C 1
ATOM 619 O O . ASP A 1 86 ? -4.227 -15.892 17.292 1.00 96.12 86 ASP A O 1
ATOM 623 N N . VAL A 1 87 ? -2.841 -14.183 17.763 1.00 97.44 87 VAL A N 1
ATOM 624 C CA . VAL A 1 87 ? -2.667 -13.701 16.390 1.00 97.44 87 VAL A CA 1
ATOM 625 C C . VAL A 1 87 ? -1.215 -13.885 15.971 1.00 97.44 87 VAL A C 1
ATOM 627 O O . VAL A 1 87 ? -0.303 -13.322 16.575 1.00 97.44 87 VAL A O 1
ATOM 630 N N . VAL A 1 88 ? -1.005 -14.650 14.903 1.00 97.88 88 VAL A N 1
ATOM 631 C CA . VAL A 1 88 ? 0.312 -14.848 14.298 1.00 97.88 88 VAL A CA 1
ATOM 632 C C . VAL A 1 88 ? 0.606 -13.703 13.335 1.00 97.88 88 VAL A C 1
ATOM 634 O O . VAL A 1 88 ? -0.071 -13.549 12.322 1.00 97.88 88 VAL A O 1
ATOM 637 N N . PHE A 1 89 ? 1.639 -12.926 13.636 1.00 97.88 89 PHE A N 1
ATOM 638 C CA . PHE A 1 89 ? 2.192 -11.911 12.746 1.00 97.88 89 PHE A CA 1
ATOM 639 C C . PHE A 1 89 ? 3.348 -12.535 11.970 1.00 97.88 89 PHE A C 1
ATOM 641 O O . PHE A 1 89 ? 4.328 -12.965 12.576 1.00 97.88 89 PHE A O 1
ATOM 648 N N . LYS A 1 90 ? 3.190 -12.690 10.653 1.00 96.88 90 LYS A N 1
ATOM 649 C CA . LYS A 1 90 ? 4.180 -13.385 9.828 1.00 96.88 90 LYS A CA 1
ATOM 650 C C . LYS A 1 90 ? 5.297 -12.425 9.400 1.00 96.88 90 LYS A C 1
ATOM 652 O O . LYS A 1 90 ? 5.013 -11.318 8.950 1.00 96.88 90 LYS A O 1
ATOM 657 N N . GLU A 1 91 ? 6.540 -12.882 9.513 1.00 94.81 91 GLU A N 1
ATOM 658 C CA . GLU A 1 91 ? 7.704 -12.219 8.917 1.00 94.81 91 GLU A CA 1
ATOM 659 C C . GLU A 1 91 ? 7.673 -12.377 7.391 1.00 94.81 91 GLU A C 1
ATOM 661 O O . GLU A 1 91 ? 7.226 -13.415 6.872 1.00 94.81 91 GLU A O 1
ATOM 666 N N . GLY A 1 92 ? 8.140 -11.349 6.687 1.00 90.94 92 GLY A N 1
ATOM 667 C CA . GLY A 1 92 ? 8.334 -11.395 5.245 1.00 90.94 92 GLY A CA 1
ATOM 668 C C . GLY A 1 92 ? 9.560 -12.239 4.914 1.00 90.94 92 GLY A C 1
ATOM 669 O O . GLY A 1 92 ? 10.630 -12.037 5.486 1.00 90.94 92 GLY A O 1
ATOM 670 N N . VAL A 1 93 ? 9.418 -13.213 4.014 1.00 89.44 93 VAL A N 1
ATOM 671 C CA . VAL A 1 93 ? 10.534 -14.118 3.662 1.00 89.44 93 VAL A CA 1
ATOM 672 C C . VAL A 1 93 ? 11.100 -13.892 2.264 1.00 89.44 93 VAL A C 1
ATOM 674 O O . VAL A 1 93 ? 12.218 -14.326 1.993 1.00 89.44 93 VAL A O 1
ATOM 677 N N . ASP A 1 94 ? 10.364 -13.189 1.406 1.00 85.00 94 ASP A N 1
ATOM 678 C CA . ASP A 1 94 ? 10.707 -12.969 0.003 1.00 85.00 94 ASP A CA 1
ATOM 679 C C . ASP A 1 94 ? 10.755 -11.475 -0.340 1.00 85.00 94 ASP A C 1
ATOM 681 O O . ASP A 1 94 ? 10.314 -10.623 0.429 1.00 85.00 94 ASP A O 1
ATOM 685 N N . ALA A 1 95 ? 11.287 -11.148 -1.521 1.00 80.56 95 ALA A N 1
ATOM 686 C CA . ALA A 1 95 ? 11.480 -9.766 -1.962 1.00 80.56 95 ALA A CA 1
ATOM 687 C C . ALA A 1 95 ? 10.178 -8.948 -2.044 1.00 80.56 95 ALA A C 1
ATOM 689 O O . ALA A 1 95 ? 10.246 -7.728 -1.900 1.00 80.56 95 ALA A O 1
ATOM 690 N N . ASP A 1 96 ? 9.033 -9.602 -2.234 1.00 85.44 96 ASP A N 1
ATOM 691 C CA . ASP A 1 96 ? 7.715 -8.967 -2.340 1.00 85.44 96 ASP A CA 1
ATOM 692 C C . ASP A 1 96 ? 6.905 -9.052 -1.034 1.00 85.44 96 ASP A C 1
ATOM 694 O O . ASP A 1 96 ? 5.765 -8.590 -0.976 1.00 85.44 96 ASP A O 1
ATOM 698 N N . GLU A 1 97 ? 7.466 -9.629 0.031 1.00 90.12 97 GLU A N 1
ATOM 699 C CA . GLU A 1 97 ? 6.850 -9.662 1.359 1.00 90.12 97 GLU A CA 1
ATOM 700 C C . GLU A 1 97 ? 7.483 -8.608 2.282 1.00 90.12 97 GLU A C 1
ATOM 702 O O . GLU A 1 97 ? 8.639 -8.216 2.130 1.00 90.12 97 GLU A O 1
ATOM 707 N N . THR A 1 98 ? 6.713 -8.157 3.270 1.00 92.94 98 THR A N 1
ATOM 708 C CA . THR A 1 98 ? 7.205 -7.325 4.377 1.00 92.94 98 THR A CA 1
ATOM 709 C C . THR A 1 98 ? 6.721 -7.911 5.695 1.00 92.94 98 THR A C 1
ATOM 711 O O . THR A 1 98 ? 5.799 -8.732 5.718 1.00 92.94 98 THR A O 1
ATOM 714 N N . ASP A 1 99 ? 7.335 -7.506 6.798 1.00 95.94 99 ASP A N 1
ATOM 715 C CA . ASP A 1 99 ? 6.952 -7.986 8.116 1.00 95.94 99 ASP A CA 1
ATOM 716 C C . ASP A 1 99 ? 5.566 -7.468 8.503 1.00 95.94 99 ASP A C 1
ATOM 718 O O . ASP A 1 99 ? 5.254 -6.280 8.382 1.00 95.94 99 ASP A O 1
ATOM 722 N N . ALA A 1 100 ? 4.735 -8.363 9.035 1.00 97.19 100 ALA A N 1
ATOM 723 C CA . ALA A 1 100 ? 3.566 -7.956 9.792 1.00 97.19 100 ALA A CA 1
ATOM 724 C C . ALA A 1 100 ? 4.008 -7.516 11.190 1.00 97.19 100 ALA A C 1
ATOM 726 O O . ALA A 1 100 ? 4.515 -8.310 11.981 1.00 97.19 100 ALA A O 1
ATOM 727 N N . ILE A 1 101 ? 3.781 -6.248 11.521 1.00 97.44 101 ILE A N 1
ATOM 728 C CA . ILE A 1 101 ? 4.213 -5.659 12.788 1.00 97.44 101 ILE A CA 1
ATOM 729 C C . ILE A 1 101 ? 3.018 -5.561 13.737 1.00 97.44 101 ILE A C 1
ATOM 731 O O . ILE A 1 101 ? 1.935 -5.101 13.363 1.00 97.44 101 ILE A O 1
ATOM 735 N N . ARG A 1 102 ? 3.224 -5.983 14.989 1.00 97.50 102 ARG A N 1
ATOM 736 C CA . ARG A 1 102 ? 2.276 -5.787 16.093 1.00 97.50 102 ARG A CA 1
ATOM 737 C C . ARG A 1 102 ? 2.660 -4.553 16.898 1.00 97.50 102 ARG A C 1
ATOM 739 O O . ARG A 1 102 ? 3.764 -4.487 17.433 1.00 97.50 102 ARG A O 1
ATOM 746 N N . GLU A 1 103 ? 1.711 -3.647 17.086 1.00 96.94 103 GLU A N 1
ATOM 747 C CA . GLU A 1 103 ? 1.818 -2.534 18.031 1.00 96.94 103 GLU A CA 1
ATOM 748 C C . GLU A 1 103 ? 0.721 -2.657 19.098 1.00 96.94 103 GLU A C 1
ATOM 750 O O . GLU A 1 103 ? -0.474 -2.608 18.800 1.00 96.94 103 GLU A O 1
ATOM 755 N N . ASP A 1 104 ? 1.122 -2.826 20.358 1.00 94.44 104 ASP A N 1
ATOM 756 C CA . ASP A 1 104 ? 0.186 -2.922 21.478 1.00 94.44 104 ASP A CA 1
ATOM 757 C C . ASP A 1 104 ? -0.401 -1.548 21.821 1.00 94.44 104 ASP A C 1
ATOM 759 O O . ASP A 1 104 ? 0.320 -0.559 21.969 1.00 94.44 104 ASP A O 1
ATOM 763 N N . LEU A 1 105 ? -1.720 -1.493 22.013 1.00 90.62 105 LEU A N 1
ATOM 764 C CA . LEU A 1 105 ? -2.428 -0.270 22.377 1.00 90.62 105 LEU A CA 1
ATOM 765 C C . LEU A 1 105 ? -2.992 -0.364 23.806 1.00 90.62 105 LEU A C 1
ATOM 767 O O . LEU A 1 105 ? -3.308 -1.457 24.288 1.00 90.62 105 LEU A O 1
ATOM 771 N N . PRO A 1 106 ? -3.192 0.774 24.500 1.00 88.75 106 PRO A N 1
ATOM 772 C CA . PRO A 1 106 ? -3.960 0.801 25.743 1.00 88.75 106 PRO A CA 1
ATOM 773 C C . PRO A 1 106 ? -5.358 0.220 25.527 1.00 88.75 106 PRO A C 1
ATOM 775 O O . PRO A 1 106 ? -5.900 0.340 24.434 1.00 88.75 106 PRO A O 1
ATOM 778 N N . ASN A 1 107 ? -5.992 -0.346 26.555 1.00 85.94 107 ASN A N 1
ATOM 779 C CA . ASN A 1 107 ? -7.376 -0.809 26.424 1.00 85.94 107 ASN A CA 1
ATOM 780 C C . ASN A 1 107 ? -8.300 0.329 25.954 1.00 85.94 107 ASN A C 1
ATOM 782 O O . ASN A 1 107 ? -8.114 1.487 26.332 1.00 85.94 107 ASN A O 1
ATOM 786 N N . ASN A 1 108 ? -9.307 -0.002 25.144 1.00 81.56 108 ASN A N 1
ATOM 787 C CA . ASN A 1 108 ? -10.304 0.981 24.716 1.00 81.56 108 ASN A CA 1
ATOM 788 C C . ASN A 1 108 ? -11.162 1.438 25.915 1.00 81.56 108 ASN A C 1
ATOM 790 O O . ASN A 1 108 ? -11.060 0.883 27.010 1.00 81.56 108 ASN A O 1
ATOM 794 N N . ALA A 1 109 ? -12.052 2.419 25.741 1.00 74.44 109 ALA A N 1
ATOM 795 C CA . ALA A 1 109 ? -12.877 2.882 26.867 1.00 74.44 109 ALA A CA 1
ATOM 796 C C . ALA A 1 109 ? -13.948 1.868 27.334 1.00 74.44 109 ALA A C 1
ATOM 798 O O . ALA A 1 109 ? -14.519 2.033 28.409 1.00 74.44 109 ALA A O 1
ATOM 799 N N . GLN A 1 110 ? -14.167 0.778 26.588 1.00 73.62 110 GLN A N 1
ATOM 800 C CA . GLN A 1 110 ? -14.883 -0.403 27.083 1.00 73.62 110 GLN A CA 1
ATOM 801 C C . GLN A 1 110 ? -13.982 -1.311 27.930 1.00 73.62 110 GLN A C 1
ATOM 803 O O . GLN A 1 110 ? -14.444 -2.328 28.406 1.00 73.62 110 GLN A O 1
ATOM 808 N N . GLY A 1 111 ? -12.700 -1.015 28.121 1.00 81.88 111 GLY A N 1
ATOM 809 C CA . GLY A 1 111 ? -11.758 -1.874 28.838 1.00 81.88 111 GLY A CA 1
ATOM 810 C C . GLY A 1 111 ? -11.301 -3.111 28.055 1.00 81.88 111 GLY A C 1
ATOM 811 O O . GLY A 1 111 ? -10.605 -3.949 28.627 1.00 81.88 111 GLY A O 1
ATOM 812 N N . CYS A 1 112 ? -11.651 -3.237 26.773 1.00 88.81 112 CYS A N 1
ATOM 813 C CA . CYS A 1 112 ? -11.187 -4.329 25.924 1.00 88.81 112 CYS A CA 1
ATOM 814 C C . CYS A 1 112 ? -9.771 -4.065 25.407 1.00 88.81 112 CYS A C 1
ATOM 816 O O . CYS A 1 112 ? -9.419 -2.925 25.087 1.00 88.81 112 CYS A O 1
ATOM 818 N N . ARG A 1 113 ? -8.974 -5.134 25.292 1.00 92.94 113 ARG A N 1
ATOM 819 C CA . ARG A 1 113 ? -7.641 -5.060 24.681 1.00 92.94 113 ARG A CA 1
ATOM 820 C C . ARG A 1 113 ? -7.738 -4.704 23.206 1.00 92.94 113 ARG A C 1
ATOM 822 O O . ARG A 1 113 ? -8.683 -5.095 22.517 1.00 92.94 113 ARG A O 1
ATOM 829 N N . GLN A 1 114 ? -6.728 -3.994 22.733 1.00 95.19 114 GLN A N 1
ATOM 830 C CA . GLN A 1 114 ? -6.593 -3.605 21.342 1.00 95.19 114 GLN A CA 1
ATOM 831 C C . GLN A 1 114 ? -5.121 -3.575 20.939 1.00 95.19 114 GLN A C 1
ATOM 833 O O . GLN A 1 114 ? -4.248 -3.376 21.779 1.00 95.19 114 GLN A O 1
ATOM 838 N N . MET A 1 115 ? -4.868 -3.787 19.656 1.00 96.88 115 MET A N 1
ATOM 839 C CA . MET A 1 115 ? -3.545 -3.683 19.048 1.00 96.88 115 MET A CA 1
ATOM 840 C C . MET A 1 115 ? -3.692 -3.257 17.593 1.00 96.88 115 MET A C 1
ATOM 842 O O . MET A 1 115 ? -4.738 -3.490 16.981 1.00 96.88 115 MET A O 1
ATOM 846 N N . ASN A 1 116 ? -2.653 -2.652 17.041 1.00 96.81 116 ASN A N 1
ATOM 847 C CA . ASN A 1 116 ? -2.540 -2.420 15.614 1.00 96.81 116 ASN A CA 1
ATOM 848 C C . ASN A 1 116 ? -1.763 -3.569 14.972 1.00 96.81 116 ASN A C 1
ATOM 850 O O . ASN A 1 116 ? -0.734 -4.013 15.484 1.00 96.81 116 ASN A O 1
ATOM 854 N N . ALA A 1 117 ? -2.272 -4.025 13.835 1.00 97.12 117 ALA A N 1
ATOM 855 C CA . ALA A 1 117 ? -1.493 -4.724 12.837 1.00 97.12 117 ALA A CA 1
ATOM 856 C C . ALA A 1 117 ? -1.027 -3.714 11.794 1.00 97.12 117 ALA A C 1
ATOM 858 O O . ALA A 1 117 ? -1.826 -2.889 11.348 1.00 97.12 117 ALA A O 1
ATOM 859 N N . ILE A 1 118 ? 0.252 -3.755 11.437 1.00 96.88 118 ILE A N 1
ATOM 860 C CA . ILE A 1 118 ? 0.876 -2.781 10.545 1.00 96.88 118 ILE A CA 1
ATOM 861 C C . ILE A 1 118 ? 1.641 -3.534 9.451 1.00 96.88 118 ILE A C 1
ATOM 863 O O . ILE A 1 118 ? 2.396 -4.454 9.753 1.00 96.88 118 ILE A O 1
ATOM 867 N N . CYS A 1 119 ? 1.433 -3.130 8.198 1.00 96.50 119 CYS A N 1
ATOM 868 C CA . CYS A 1 119 ? 2.249 -3.515 7.049 1.00 96.50 119 CYS A CA 1
ATOM 869 C C .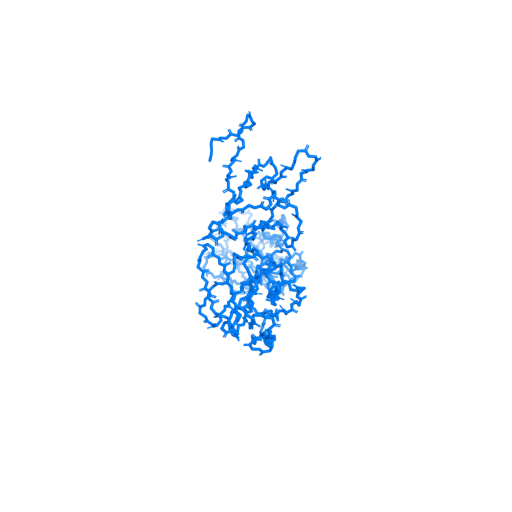 CYS A 1 119 ? 2.908 -2.259 6.476 1.00 96.50 119 CYS A C 1
ATOM 871 O O . CYS A 1 119 ? 2.203 -1.317 6.102 1.00 96.50 119 CYS A O 1
ATOM 873 N N . GLU A 1 120 ? 4.234 -2.247 6.382 1.00 94.56 120 GLU A N 1
ATOM 874 C CA . GLU A 1 120 ? 5.010 -1.132 5.830 1.00 94.56 120 GLU A CA 1
ATOM 875 C C . GLU A 1 120 ? 5.816 -1.592 4.620 1.00 94.56 120 GLU A C 1
ATOM 877 O O . GLU A 1 120 ? 6.543 -2.579 4.688 1.00 94.56 120 GLU A O 1
ATOM 882 N N . SER A 1 121 ? 5.723 -0.853 3.517 1.00 90.06 121 SER A N 1
ATOM 883 C CA . SER A 1 121 ? 6.447 -1.186 2.283 1.00 90.06 121 SER A CA 1
ATOM 884 C C . SER A 1 121 ? 7.899 -0.712 2.314 1.00 90.06 121 SER A C 1
ATOM 886 O O . SER A 1 121 ? 8.713 -1.150 1.509 1.00 90.06 121 SER A O 1
ATOM 888 N N . GLY A 1 122 ? 8.233 0.179 3.254 1.00 84.38 122 GLY A N 1
ATOM 889 C CA . GLY A 1 122 ? 9.556 0.788 3.379 1.00 84.38 122 GLY A CA 1
ATOM 890 C C . GLY A 1 122 ? 9.817 1.949 2.412 1.00 84.38 122 GLY A C 1
ATOM 891 O O . GLY A 1 122 ? 10.845 2.609 2.549 1.00 84.38 122 GLY A O 1
ATOM 892 N N . SER A 1 123 ? 8.895 2.240 1.489 1.00 81.62 123 SER A N 1
ATOM 893 C CA . SER A 1 123 ? 8.972 3.351 0.532 1.00 81.62 123 SER A CA 1
ATOM 894 C C . SER A 1 123 ? 7.619 4.054 0.406 1.00 81.62 123 SER A C 1
ATOM 896 O O . SER A 1 123 ? 6.577 3.434 0.582 1.00 81.62 123 SER A O 1
ATOM 898 N N . ASP A 1 124 ? 7.606 5.348 0.089 1.00 80.69 124 ASP A N 1
ATOM 899 C CA . ASP A 1 124 ? 6.374 6.096 -0.199 1.00 80.69 124 ASP A CA 1
ATOM 900 C C . ASP A 1 124 ? 5.846 5.877 -1.629 1.00 80.69 124 ASP A C 1
ATOM 902 O O . ASP A 1 124 ? 4.691 6.207 -1.914 1.00 80.69 124 ASP A O 1
ATOM 906 N N . THR A 1 125 ? 6.666 5.300 -2.511 1.00 78.75 125 THR A N 1
ATOM 907 C CA . THR A 1 125 ? 6.304 4.934 -3.891 1.00 78.75 125 THR A CA 1
ATOM 908 C C . THR A 1 125 ? 5.701 3.542 -4.011 1.00 78.75 125 THR A C 1
ATOM 910 O O . THR A 1 125 ? 4.996 3.264 -4.981 1.00 78.75 125 THR A O 1
ATOM 913 N N . ASP A 1 126 ? 5.979 2.681 -3.038 1.00 87.00 126 ASP A N 1
ATOM 914 C CA . ASP A 1 126 ? 5.503 1.305 -3.005 1.00 87.00 126 ASP A CA 1
ATOM 915 C C . ASP A 1 126 ? 4.164 1.234 -2.277 1.00 87.00 126 ASP A C 1
ATOM 917 O O . ASP A 1 126 ? 3.773 2.138 -1.531 1.00 87.00 126 ASP A O 1
ATOM 921 N N . THR A 1 127 ? 3.422 0.148 -2.486 1.00 90.38 127 THR A N 1
ATOM 922 C CA . THR A 1 127 ? 2.193 -0.081 -1.719 1.00 90.38 127 THR A CA 1
ATOM 923 C C . THR A 1 127 ? 2.249 -1.399 -0.979 1.00 90.38 127 THR A C 1
ATOM 925 O O . THR A 1 127 ? 2.705 -2.408 -1.513 1.00 90.38 127 THR A O 1
ATOM 928 N N . SER A 1 128 ? 1.765 -1.377 0.258 1.00 93.25 128 SER A N 1
ATOM 929 C CA . SER A 1 128 ? 1.553 -2.554 1.087 1.00 93.25 128 SER A CA 1
ATOM 930 C C . SER A 1 128 ? 0.124 -3.056 0.946 1.00 93.25 128 SER A C 1
ATOM 932 O O . SER A 1 128 ? -0.827 -2.278 0.823 1.00 93.25 128 SER A O 1
ATOM 934 N N . PHE A 1 129 ? -0.025 -4.367 1.050 1.00 93.81 129 PHE A N 1
ATOM 935 C CA . PHE A 1 129 ? -1.291 -5.068 1.166 1.00 93.81 129 PHE A CA 1
ATOM 936 C C . PHE A 1 129 ? -1.263 -5.950 2.413 1.00 93.81 129 PHE A C 1
ATOM 938 O O . PHE A 1 129 ? -0.311 -6.697 2.637 1.00 93.81 129 PHE A O 1
ATOM 945 N N . MET A 1 130 ? -2.317 -5.845 3.220 1.00 95.75 130 MET A N 1
ATOM 946 C CA . MET A 1 130 ? -2.512 -6.648 4.422 1.00 95.75 130 MET A CA 1
ATOM 947 C C . MET A 1 130 ? -3.561 -7.715 4.152 1.00 95.75 130 MET A C 1
ATOM 949 O O . MET A 1 130 ? -4.649 -7.403 3.665 1.00 95.75 130 MET A O 1
ATOM 953 N N . GLU A 1 131 ? -3.270 -8.948 4.538 1.00 94.81 131 GLU A N 1
ATOM 954 C CA . GLU A 1 131 ? -4.212 -10.055 4.467 1.00 94.81 131 GLU A CA 1
ATOM 955 C C . GLU A 1 131 ? -4.379 -10.707 5.838 1.00 94.81 131 GLU A C 1
ATOM 957 O O . GLU A 1 131 ? -3.440 -10.883 6.618 1.00 94.81 131 GLU A O 1
ATOM 962 N N . PHE A 1 132 ? -5.623 -11.055 6.143 1.00 96.06 132 PHE A N 1
ATOM 963 C CA . PHE A 1 132 ? -5.995 -11.760 7.351 1.00 96.06 132 PHE A CA 1
ATOM 964 C C . PHE A 1 132 ? -6.368 -13.200 7.041 1.00 96.06 132 PHE A C 1
ATOM 966 O O . PHE A 1 132 ? -7.144 -13.480 6.122 1.00 96.06 132 PHE A O 1
ATOM 973 N N . ASN A 1 133 ? -5.876 -14.114 7.879 1.00 95.75 133 ASN A N 1
ATOM 974 C CA . ASN A 1 133 ? -6.189 -15.543 7.815 1.00 95.75 133 ASN A CA 1
ATOM 975 C C . ASN A 1 133 ? -5.989 -16.158 6.409 1.00 95.75 133 ASN A C 1
ATOM 977 O O . ASN A 1 133 ? -6.728 -17.069 6.040 1.00 95.75 133 ASN A O 1
ATOM 981 N N . ASP A 1 134 ? -5.035 -15.638 5.632 1.00 88.94 134 ASP A N 1
ATOM 982 C CA . ASP A 1 134 ? -4.674 -16.069 4.270 1.00 88.94 134 ASP A CA 1
ATOM 983 C C . ASP A 1 134 ? -5.761 -15.913 3.182 1.00 88.94 134 ASP A C 1
ATOM 985 O O . ASP A 1 134 ? -5.628 -16.472 2.094 1.00 88.94 134 ASP A O 1
ATOM 989 N N . VAL A 1 135 ? -6.889 -15.247 3.472 1.00 82.62 135 VAL A N 1
ATOM 990 C CA . VAL A 1 135 ? -8.020 -15.166 2.516 1.00 82.62 135 VAL A CA 1
ATOM 991 C C . VAL A 1 135 ? -8.851 -13.885 2.593 1.00 82.62 135 VAL A C 1
ATOM 993 O O . VAL A 1 135 ? -9.709 -13.661 1.736 1.00 82.62 135 VAL A O 1
ATOM 996 N N . VAL A 1 136 ? -8.681 -13.061 3.629 1.00 80.56 136 VAL A N 1
ATOM 997 C CA . VAL A 1 136 ? -9.486 -11.850 3.832 1.00 80.56 136 VAL A CA 1
ATOM 998 C C . VAL A 1 136 ? -8.605 -10.628 3.625 1.00 80.56 136 VAL A C 1
ATOM 1000 O O . VAL A 1 136 ? -7.722 -10.364 4.434 1.00 80.56 136 VAL A O 1
ATOM 1003 N N . GLY A 1 137 ? -8.874 -9.863 2.565 1.00 75.06 137 GLY A N 1
ATOM 1004 C CA . GLY A 1 137 ? -8.223 -8.572 2.352 1.00 75.06 137 GLY A CA 1
ATOM 1005 C C . GLY A 1 137 ? -8.483 -7.628 3.528 1.00 75.06 137 GLY A C 1
ATOM 1006 O O . GLY A 1 137 ? -9.617 -7.521 4.003 1.00 75.06 137 GLY A O 1
ATOM 1007 N N . GLY A 1 138 ? -7.416 -7.007 4.023 1.00 84.25 138 GLY A N 1
ATOM 1008 C CA . GLY A 1 138 ? -7.453 -6.016 5.089 1.00 84.25 138 GLY A CA 1
ATOM 1009 C C . GLY A 1 138 ? -7.900 -4.632 4.596 1.00 84.25 138 GLY A C 1
ATOM 1010 O O . GLY A 1 138 ? -8.612 -4.534 3.596 1.00 84.25 138 GLY A O 1
ATOM 1011 N N . PRO A 1 139 ? -7.493 -3.554 5.292 1.00 88.19 139 PRO A N 1
ATOM 1012 C CA . PRO A 1 139 ? -7.799 -2.186 4.878 1.00 88.19 139 PRO A CA 1
ATOM 1013 C C . PRO A 1 139 ? -7.287 -1.857 3.458 1.00 88.19 139 PRO A C 1
ATOM 1015 O O . PRO A 1 139 ? -6.483 -2.606 2.894 1.00 88.19 139 PRO A O 1
ATOM 1018 N N . PRO A 1 140 ? -7.684 -0.703 2.885 1.00 87.69 140 PRO A N 1
ATOM 1019 C CA . PRO A 1 140 ? -7.189 -0.249 1.587 1.00 87.69 140 PRO A CA 1
ATOM 1020 C C . PRO A 1 140 ? -5.657 -0.211 1.502 1.00 87.69 140 PRO A C 1
ATOM 1022 O O . PRO A 1 140 ? -4.990 0.192 2.455 1.00 87.69 140 PRO A O 1
ATOM 1025 N N . ILE A 1 141 ? -5.121 -0.571 0.331 1.00 89.56 141 ILE A N 1
ATOM 1026 C CA . ILE A 1 141 ? -3.681 -0.524 0.049 1.00 89.56 141 ILE A CA 1
ATOM 1027 C C . ILE A 1 141 ? -3.129 0.899 0.173 1.00 89.56 141 ILE A C 1
ATOM 1029 O O . ILE A 1 141 ? -3.760 1.874 -0.245 1.00 89.56 141 ILE A O 1
ATOM 1033 N N . ALA A 1 142 ? -1.935 1.006 0.741 1.00 89.00 142 ALA A N 1
ATOM 1034 C CA . ALA A 1 142 ? -1.197 2.248 0.941 1.00 89.00 142 ALA A CA 1
ATOM 1035 C C . ALA A 1 142 ? 0.273 1.908 1.238 1.00 89.00 142 ALA A C 1
ATOM 1037 O O . ALA A 1 142 ? 0.555 0.761 1.588 1.00 89.00 142 ALA A O 1
ATOM 1038 N N . PRO A 1 143 ? 1.214 2.865 1.163 1.00 89.88 143 PRO A N 1
ATOM 1039 C CA . PRO A 1 143 ? 2.599 2.638 1.586 1.00 89.88 143 PRO A CA 1
ATOM 1040 C C . PRO A 1 143 ? 2.713 2.002 2.981 1.00 89.88 143 PRO A C 1
ATOM 1042 O O . PRO A 1 143 ? 3.464 1.041 3.169 1.00 89.88 143 PRO A O 1
ATOM 1045 N N . THR A 1 144 ? 1.871 2.470 3.908 1.00 93.62 144 THR A N 1
ATOM 1046 C CA . THR A 1 144 ? 1.656 1.893 5.239 1.00 93.62 144 THR A CA 1
ATOM 1047 C C . THR A 1 144 ? 0.180 1.555 5.414 1.00 93.62 144 THR A C 1
ATOM 1049 O O . THR A 1 144 ? -0.675 2.439 5.335 1.00 93.62 144 THR A O 1
ATOM 1052 N N . VAL A 1 145 ? -0.123 0.286 5.681 1.00 94.19 145 VAL A N 1
ATOM 1053 C CA . VAL A 1 145 ? -1.476 -0.192 5.991 1.00 94.19 145 VAL A CA 1
ATOM 1054 C C . VAL A 1 145 ? -1.553 -0.510 7.476 1.00 94.19 145 VAL A C 1
ATOM 1056 O O . VAL A 1 145 ? -0.751 -1.284 7.992 1.00 94.19 145 VAL A O 1
ATOM 1059 N N . THR A 1 146 ? -2.541 0.058 8.164 1.00 94.94 146 THR A N 1
ATOM 1060 C CA . THR A 1 146 ? -2.762 -0.168 9.596 1.00 94.94 146 THR A CA 1
ATOM 1061 C C . THR A 1 146 ? -4.178 -0.659 9.837 1.00 94.94 146 THR A C 1
ATOM 1063 O O . THR A 1 146 ? -5.146 -0.064 9.362 1.00 94.94 146 THR A O 1
ATOM 1066 N N . ALA A 1 147 ? -4.309 -1.726 10.618 1.00 94.94 147 ALA A N 1
ATOM 1067 C CA . ALA A 1 147 ? -5.585 -2.288 11.018 1.00 94.94 147 ALA A CA 1
ATOM 1068 C C . ALA A 1 147 ? -5.673 -2.429 12.536 1.00 94.94 147 ALA A C 1
ATOM 1070 O O . ALA A 1 147 ? -4.865 -3.112 13.164 1.00 94.94 147 ALA A O 1
ATOM 1071 N N . ARG A 1 148 ? -6.708 -1.830 13.128 1.00 95.12 148 ARG A N 1
ATOM 1072 C CA . ARG A 1 148 ? -6.993 -1.960 14.559 1.00 95.12 148 ARG A CA 1
ATOM 1073 C C . ARG A 1 148 ? -7.722 -3.272 14.832 1.00 95.12 148 ARG A C 1
ATOM 1075 O O . ARG A 1 148 ? -8.833 -3.492 14.345 1.00 95.12 148 ARG A O 1
ATOM 1082 N N . LEU A 1 149 ? -7.113 -4.116 15.654 1.00 95.56 149 LEU A N 1
ATOM 1083 C CA . LEU A 1 149 ? -7.683 -5.360 16.151 1.00 95.56 149 LEU A CA 1
ATOM 1084 C C . LEU A 1 149 ? -8.203 -5.144 17.570 1.00 95.56 149 LEU A C 1
ATOM 1086 O O . LEU A 1 149 ? -7.491 -4.630 18.432 1.00 95.56 149 LEU A O 1
ATOM 1090 N N . VAL A 1 150 ? -9.445 -5.551 17.827 1.00 93.69 150 VAL A N 1
ATOM 1091 C CA . VAL A 1 150 ? -10.088 -5.406 19.140 1.00 93.69 150 VAL A CA 1
ATOM 1092 C C . VAL A 1 150 ? -10.475 -6.778 19.674 1.00 93.69 150 VAL A C 1
ATOM 1094 O O . VAL A 1 150 ? -11.178 -7.540 19.007 1.00 93.69 150 VAL A O 1
ATOM 1097 N N . CYS A 1 151 ? -10.032 -7.082 20.890 1.00 94.12 151 CYS A N 1
ATOM 1098 C CA . CYS A 1 151 ? -10.445 -8.274 21.616 1.00 94.12 151 CYS A CA 1
ATOM 1099 C C . CYS A 1 151 ? -11.928 -8.180 21.991 1.00 94.12 151 CYS A C 1
ATOM 1101 O O . CYS A 1 151 ? -12.394 -7.147 22.479 1.00 94.12 151 CYS A O 1
ATOM 1103 N N . ARG A 1 152 ? -12.681 -9.265 21.804 1.00 89.62 152 ARG A N 1
ATOM 1104 C CA . ARG A 1 152 ? -14.104 -9.339 22.170 1.00 89.62 152 ARG A CA 1
ATOM 1105 C C . ARG A 1 152 ? -14.364 -10.324 23.308 1.00 89.62 152 ARG A C 1
ATOM 1107 O O . ARG A 1 152 ? -13.471 -10.974 23.838 1.00 89.62 152 ARG A O 1
ATOM 1114 N N . ALA A 1 153 ? -15.627 -10.380 23.727 1.00 86.31 153 ALA A N 1
ATOM 1115 C CA . ALA A 1 153 ? -16.111 -11.179 24.854 1.00 86.31 153 ALA A CA 1
ATOM 1116 C C . ALA A 1 153 ? -15.838 -12.690 24.732 1.00 86.31 153 ALA A C 1
ATOM 1118 O O . ALA A 1 153 ? -15.774 -13.391 25.739 1.00 86.31 153 ALA A O 1
ATOM 1119 N N . ASP A 1 154 ? -15.710 -13.181 23.503 1.00 88.50 154 ASP A N 1
ATOM 1120 C CA . ASP A 1 154 ? -15.386 -14.561 23.144 1.00 88.50 154 ASP A CA 1
ATOM 1121 C C . ASP A 1 154 ? -13.873 -14.833 23.104 1.00 88.50 154 ASP A C 1
ATOM 1123 O O . ASP A 1 154 ? -13.467 -15.897 22.646 1.00 88.50 154 ASP A O 1
ATOM 1127 N N . GLN A 1 155 ? -13.057 -13.883 23.580 1.00 91.12 155 GLN A N 1
ATOM 1128 C CA . GLN A 1 155 ? -11.596 -13.967 23.645 1.00 91.12 155 GLN A CA 1
ATOM 1129 C C . GLN A 1 155 ? -10.928 -14.150 22.280 1.00 91.12 155 GLN A C 1
ATOM 1131 O O . GLN A 1 155 ? -9.870 -14.758 22.171 1.00 91.12 155 GLN A O 1
ATOM 1136 N N . LYS A 1 156 ? -11.539 -13.602 21.227 1.00 94.25 156 LYS A N 1
ATOM 1137 C CA . LYS A 1 156 ? -10.935 -13.532 19.896 1.00 94.25 156 LYS A CA 1
ATOM 1138 C C . LYS A 1 156 ? -10.656 -12.089 19.509 1.00 94.25 156 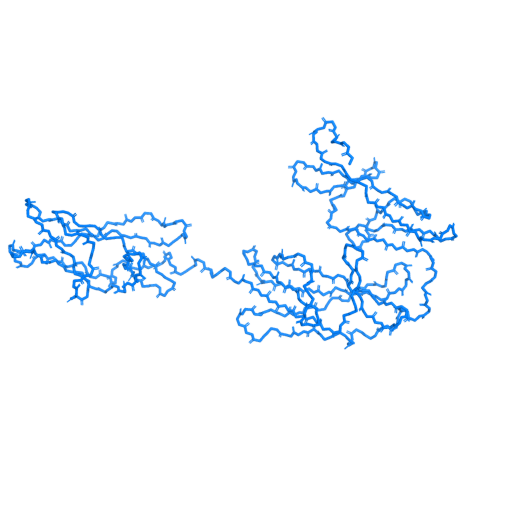LYS A C 1
ATOM 1140 O O . LYS A 1 156 ? -11.354 -11.164 19.938 1.00 94.25 156 LYS A O 1
ATOM 1145 N N . TRP A 1 157 ? -9.648 -11.916 18.666 1.00 96.25 157 TRP A N 1
ATOM 1146 C CA . TRP A 1 157 ? -9.298 -10.641 18.054 1.00 96.25 157 TRP A CA 1
ATOM 1147 C C . TRP A 1 157 ? -10.145 -10.410 16.811 1.00 96.25 157 TRP A C 1
ATOM 1149 O O . TRP A 1 157 ? -10.318 -11.320 16.007 1.00 96.25 157 TRP A O 1
ATOM 1159 N N . TYR A 1 158 ? -10.686 -9.204 16.651 1.00 95.00 158 TYR A N 1
ATOM 1160 C CA . TYR A 1 158 ? -11.519 -8.858 15.503 1.00 95.00 158 TYR A CA 1
ATOM 1161 C C . TYR A 1 158 ? -11.015 -7.611 14.795 1.00 95.00 158 TYR A C 1
ATOM 1163 O O . TYR A 1 158 ? -10.794 -6.583 15.436 1.00 95.00 158 TYR A O 1
ATOM 1171 N N . TYR A 1 159 ? -10.957 -7.687 13.469 1.00 95.06 159 TYR A N 1
ATOM 1172 C CA . TYR A 1 159 ? -10.923 -6.524 12.590 1.00 95.06 159 TYR A CA 1
ATOM 1173 C C . TYR A 1 159 ? -12.358 -6.145 12.207 1.00 95.06 159 TYR A C 1
ATOM 1175 O O . TYR A 1 159 ? -13.228 -7.016 12.090 1.00 95.06 159 TYR A O 1
ATOM 1183 N N . THR A 1 160 ? -12.654 -4.850 12.080 1.00 89.50 160 THR A N 1
ATOM 1184 C CA . THR A 1 160 ? -13.986 -4.365 11.686 1.00 89.50 160 THR A CA 1
ATOM 1185 C C . THR A 1 160 ? -13.873 -3.253 10.662 1.00 89.50 160 THR A C 1
ATOM 1187 O O . THR A 1 160 ? -13.280 -2.219 10.943 1.00 89.50 160 THR A O 1
ATOM 1190 N N . GLU A 1 161 ? -14.522 -3.440 9.518 1.00 84.12 161 GLU A N 1
ATOM 1191 C CA . GLU A 1 161 ? -14.580 -2.457 8.442 1.00 84.12 161 GLU A CA 1
ATOM 1192 C C . GLU A 1 161 ? -15.976 -2.452 7.817 1.00 84.12 161 GLU A C 1
ATOM 1194 O O . GLU A 1 161 ? -16.597 -3.499 7.622 1.00 84.12 161 GLU A O 1
ATOM 1199 N N . GLY A 1 162 ? -16.523 -1.263 7.549 1.00 76.75 162 GLY A N 1
ATOM 1200 C CA . GLY A 1 162 ? -17.836 -1.127 6.906 1.00 76.75 162 GLY A CA 1
ATOM 1201 C C . GLY A 1 162 ? -18.997 -1.795 7.662 1.00 76.75 162 GLY A C 1
ATOM 1202 O O . GLY A 1 162 ? -20.026 -2.090 7.063 1.00 76.75 162 GLY A O 1
ATOM 1203 N N . GLY A 1 163 ? -18.839 -2.060 8.965 1.00 77.50 163 GLY A N 1
ATOM 1204 C CA . GLY A 1 163 ? -19.809 -2.791 9.789 1.00 77.50 163 GLY A CA 1
ATOM 1205 C C . GLY A 1 163 ? -19.682 -4.319 9.740 1.00 77.50 163 GLY A C 1
ATOM 1206 O O . GLY A 1 163 ? -20.363 -4.998 10.508 1.00 77.50 163 GLY A O 1
ATOM 1207 N N . ASN A 1 164 ? -18.796 -4.864 8.904 1.00 81.62 164 ASN A N 1
ATOM 1208 C CA . ASN A 1 164 ? -18.453 -6.282 8.900 1.00 81.62 164 ASN A CA 1
ATOM 1209 C C . ASN A 1 164 ? -17.319 -6.538 9.890 1.00 81.62 164 ASN A C 1
ATOM 1211 O O . ASN A 1 164 ? -16.379 -5.753 9.979 1.00 81.62 164 ASN A O 1
ATOM 1215 N N . SER A 1 165 ? -17.397 -7.640 10.634 1.00 91.12 165 SER A N 1
ATOM 1216 C CA . SER A 1 165 ? -16.357 -8.031 11.586 1.00 91.12 165 SER A CA 1
ATOM 1217 C C . SER A 1 165 ? -15.872 -9.439 11.303 1.00 91.12 165 SER A C 1
ATOM 1219 O O . SER A 1 165 ? -16.685 -10.351 11.155 1.00 91.12 165 SER A O 1
ATOM 1221 N N . VAL A 1 166 ? -14.555 -9.618 11.298 1.00 92.75 166 VAL A N 1
ATOM 1222 C CA . VAL A 1 166 ? -13.904 -10.906 11.044 1.00 92.75 166 VAL A CA 1
ATOM 1223 C C . VAL A 1 166 ? -12.977 -11.221 12.208 1.00 92.75 166 VAL A C 1
ATOM 1225 O O . VAL A 1 166 ? -12.262 -10.339 12.680 1.00 92.75 166 VAL A O 1
ATOM 1228 N N . ALA A 1 167 ? -13.029 -12.462 12.696 1.00 95.69 167 ALA A N 1
ATOM 1229 C CA . ALA A 1 167 ? -12.102 -12.945 13.711 1.00 95.69 167 ALA A CA 1
ATOM 1230 C C . ALA A 1 167 ? -10.737 -13.206 13.066 1.00 95.69 167 ALA A C 1
ATOM 1232 O O . ALA A 1 167 ? -10.668 -13.873 12.036 1.00 95.69 167 ALA A O 1
ATOM 1233 N N . ILE A 1 168 ? -9.673 -12.696 13.671 1.00 97.19 168 ILE A N 1
ATOM 1234 C CA . ILE A 1 168 ? -8.316 -12.699 13.127 1.00 97.19 168 ILE A CA 1
ATOM 1235 C C . ILE A 1 168 ? -7.444 -13.585 14.004 1.00 97.19 168 ILE A C 1
ATOM 1237 O O . ILE A 1 168 ? -7.451 -13.448 15.225 1.00 97.19 168 ILE A O 1
ATOM 1241 N N . ASN A 1 169 ? -6.708 -14.496 13.378 1.00 97.06 169 ASN A N 1
ATOM 1242 C CA . ASN A 1 169 ? -5.694 -15.327 14.028 1.00 97.06 169 ASN A CA 1
ATOM 1243 C C . ASN A 1 169 ? -4.349 -15.299 13.289 1.00 97.06 169 ASN A C 1
ATOM 1245 O O . ASN A 1 169 ? -3.367 -15.851 13.783 1.00 97.06 169 ASN A O 1
ATOM 1249 N N . LYS A 1 170 ? -4.288 -14.647 12.125 1.00 97.56 170 LYS A N 1
ATOM 1250 C CA . LYS A 1 170 ? -3.072 -14.498 11.335 1.00 97.56 170 LYS A CA 1
ATOM 1251 C C . LYS A 1 170 ? -3.104 -13.203 10.532 1.00 97.56 170 LYS A C 1
ATOM 1253 O O . LYS A 1 170 ? -4.152 -12.851 9.987 1.00 97.56 170 LYS A O 1
ATOM 1258 N N . VAL A 1 171 ? -1.956 -12.541 10.449 1.00 97.62 171 VAL A N 1
ATOM 1259 C CA . VAL A 1 171 ? -1.706 -11.357 9.623 1.00 97.62 171 VAL A CA 1
ATOM 1260 C C . VAL A 1 171 ? -0.509 -11.639 8.722 1.00 97.62 171 VAL A C 1
ATOM 1262 O O . VAL A 1 171 ? 0.545 -12.068 9.201 1.00 97.62 171 VAL A O 1
ATOM 1265 N N . THR A 1 172 ? -0.673 -11.386 7.431 1.00 96.62 172 THR A N 1
ATOM 1266 C CA . THR A 1 172 ? 0.390 -11.410 6.424 1.00 96.62 172 THR A CA 1
ATOM 1267 C C . THR A 1 172 ? 0.438 -10.068 5.705 1.00 96.62 172 THR A C 1
ATOM 1269 O O . THR A 1 172 ? -0.581 -9.388 5.551 1.00 96.62 172 THR A O 1
ATOM 1272 N N . CYS A 1 173 ? 1.638 -9.676 5.284 1.00 96.00 173 CYS A N 1
ATOM 1273 C CA . CYS A 1 173 ? 1.870 -8.442 4.555 1.00 96.00 173 CYS A CA 1
ATOM 1274 C C . CYS A 1 173 ? 2.623 -8.740 3.259 1.00 96.00 173 CYS A C 1
ATOM 1276 O O . CYS A 1 173 ? 3.586 -9.504 3.240 1.00 96.00 173 CYS A O 1
ATOM 1278 N N . SER A 1 174 ? 2.187 -8.111 2.176 1.00 93.44 174 SER A N 1
ATOM 1279 C CA . SER A 1 174 ? 2.873 -8.130 0.884 1.00 93.44 174 SER A CA 1
ATOM 1280 C C . SER A 1 174 ? 3.046 -6.710 0.374 1.00 93.44 174 SER A C 1
ATOM 1282 O O . SER A 1 174 ? 2.368 -5.787 0.828 1.00 93.44 174 SER A O 1
ATOM 1284 N N . THR A 1 175 ? 3.975 -6.527 -0.550 1.00 90.69 175 THR A N 1
ATOM 1285 C CA . THR A 1 175 ? 4.302 -5.235 -1.140 1.00 90.69 175 THR A CA 1
ATOM 1286 C C . THR A 1 175 ? 4.309 -5.361 -2.650 1.00 90.69 175 THR A C 1
ATOM 1288 O O . THR A 1 175 ? 4.701 -6.384 -3.202 1.00 90.69 175 THR A O 1
ATOM 1291 N N . THR A 1 176 ? 3.881 -4.307 -3.326 1.00 84.38 176 THR A N 1
ATOM 1292 C CA . THR A 1 176 ? 4.233 -4.105 -4.729 1.00 84.38 176 THR A CA 1
ATOM 1293 C C . THR A 1 176 ? 5.371 -3.113 -4.743 1.00 84.38 176 THR A C 1
ATOM 1295 O O . THR A 1 176 ? 5.165 -1.922 -4.506 1.00 84.38 176 THR A O 1
ATOM 1298 N N . LYS A 1 177 ? 6.576 -3.631 -4.965 1.00 73.38 177 LYS A N 1
ATOM 1299 C CA . LYS A 1 177 ? 7.729 -2.787 -5.233 1.00 73.38 177 LYS A CA 1
ATOM 1300 C C . LYS A 1 177 ? 7.552 -2.211 -6.623 1.00 73.38 177 LYS A C 1
ATOM 1302 O O . LYS A 1 177 ? 7.471 -2.944 -7.609 1.00 73.38 177 LYS A O 1
ATOM 1307 N N . VAL A 1 178 ? 7.441 -0.894 -6.702 1.00 59.47 178 VAL A N 1
ATOM 1308 C CA . VAL A 1 178 ? 7.743 -0.209 -7.947 1.00 59.47 178 VAL A CA 1
ATOM 1309 C C . VAL A 1 178 ? 9.254 -0.272 -8.015 1.00 59.47 178 VAL A C 1
ATOM 1311 O O . VAL A 1 178 ? 9.913 0.432 -7.255 1.00 59.47 178 VAL A O 1
ATOM 1314 N N . ASP A 1 179 ? 9.790 -1.176 -8.842 1.00 55.03 179 ASP A N 1
ATOM 1315 C CA . ASP A 1 179 ? 11.237 -1.305 -9.019 1.00 55.03 179 ASP A CA 1
ATOM 1316 C C . ASP A 1 179 ? 11.842 0.102 -9.089 1.00 55.03 179 ASP A C 1
ATOM 1318 O O . ASP A 1 179 ? 11.427 0.894 -9.950 1.00 55.03 179 ASP A O 1
ATOM 1322 N N . PRO A 1 180 ? 12.735 0.469 -8.148 1.00 51.50 180 PRO A N 1
ATOM 1323 C CA . PRO A 1 180 ? 13.252 1.816 -8.098 1.00 51.50 180 PRO A CA 1
ATOM 1324 C C . PRO A 1 180 ? 13.886 2.099 -9.451 1.00 51.50 180 PRO A C 1
ATOM 1326 O O . PRO A 1 180 ? 14.751 1.368 -9.934 1.00 51.50 180 PRO A O 1
ATOM 1329 N N . VAL A 1 181 ? 13.432 3.187 -10.060 1.00 53.47 181 VAL A N 1
ATOM 1330 C CA . VAL A 1 181 ? 13.870 3.742 -11.346 1.00 53.47 181 VAL A CA 1
ATOM 1331 C C . VAL A 1 181 ? 15.332 4.246 -11.271 1.00 53.47 181 VAL A C 1
ATOM 1333 O O . VAL A 1 181 ? 15.747 5.184 -11.941 1.00 53.47 181 VAL A O 1
ATOM 1336 N N . GLU A 1 182 ? 16.165 3.647 -10.423 1.00 57.12 182 GLU A N 1
ATOM 1337 C CA . GLU A 1 182 ? 17.430 4.228 -9.984 1.00 57.12 182 GLU A CA 1
ATOM 1338 C C . GLU A 1 182 ? 18.670 3.639 -10.668 1.00 57.12 182 GLU A C 1
ATOM 1340 O O . GLU A 1 182 ? 19.777 4.107 -10.425 1.00 57.12 182 GLU A O 1
ATOM 1345 N N . THR A 1 183 ? 18.534 2.688 -11.597 1.00 62.09 183 THR A N 1
ATOM 1346 C CA . THR A 1 183 ? 19.708 2.143 -12.312 1.00 62.09 183 THR A CA 1
ATOM 1347 C C . THR A 1 183 ? 19.719 2.376 -13.819 1.00 62.09 183 THR A C 1
ATOM 1349 O O . THR A 1 183 ? 20.764 2.203 -14.441 1.00 62.09 183 THR A O 1
ATOM 1352 N N . CYS A 1 184 ? 18.629 2.864 -14.422 1.00 73.06 184 CYS A N 1
ATOM 1353 C CA . CYS A 1 184 ? 18.607 3.149 -15.861 1.00 73.06 184 CYS A CA 1
ATOM 1354 C C . CYS A 1 184 ? 18.994 4.598 -16.233 1.00 73.06 184 CYS A C 1
ATOM 1356 O O . CYS A 1 184 ? 19.073 4.947 -17.412 1.00 73.06 184 CYS A O 1
ATOM 1358 N N . ALA A 1 185 ? 19.252 5.471 -15.255 1.00 79.56 185 ALA A N 1
ATOM 1359 C CA . ALA A 1 185 ? 19.713 6.843 -15.501 1.00 79.56 185 ALA A CA 1
ATOM 1360 C C . ALA A 1 185 ? 21.247 6.958 -15.615 1.00 79.56 185 ALA A C 1
ATOM 1362 O O . ALA A 1 185 ? 21.765 8.020 -15.962 1.00 79.56 185 ALA A O 1
ATOM 1363 N N . THR A 1 186 ? 21.990 5.887 -15.321 1.00 85.69 186 THR A N 1
ATOM 1364 C CA . THR A 1 186 ? 23.453 5.923 -15.163 1.00 85.69 186 THR A CA 1
ATOM 1365 C C . THR A 1 186 ? 24.222 5.165 -16.236 1.00 85.69 186 THR A C 1
ATOM 1367 O O . THR A 1 186 ? 25.435 5.045 -16.095 1.00 85.69 186 THR A O 1
ATOM 1370 N N . CYS A 1 187 ? 23.579 4.685 -17.310 1.00 88.62 187 CYS A N 1
ATOM 1371 C CA . CYS A 1 187 ? 24.328 4.049 -18.394 1.00 88.62 187 CYS A CA 1
ATOM 1372 C C . CYS A 1 187 ? 25.433 4.970 -18.923 1.00 88.62 187 CYS A C 1
ATOM 1374 O O . CYS A 1 187 ? 25.231 6.178 -19.136 1.00 88.62 187 CYS A O 1
ATOM 1376 N N . ASP A 1 188 ? 26.591 4.356 -19.141 1.00 90.38 188 ASP A N 1
ATOM 1377 C CA . ASP A 1 188 ? 27.717 4.943 -19.844 1.00 90.38 188 ASP A CA 1
ATOM 1378 C C . ASP A 1 188 ? 27.511 4.711 -21.353 1.00 90.38 188 ASP A C 1
ATOM 1380 O O . ASP A 1 188 ? 27.427 3.556 -21.786 1.00 90.38 188 ASP A O 1
ATOM 1384 N N . PRO A 1 189 ? 27.363 5.767 -22.172 1.00 89.38 189 PRO A N 1
ATOM 1385 C CA . PRO A 1 189 ? 27.202 5.611 -23.615 1.00 89.38 189 PRO A CA 1
ATOM 1386 C C . PRO A 1 189 ? 28.456 5.035 -24.288 1.00 89.38 189 PRO A C 1
ATOM 1388 O O . PRO A 1 189 ? 28.341 4.459 -25.365 1.00 89.38 189 PRO A O 1
ATOM 1391 N N . SER A 1 190 ? 29.636 5.123 -23.657 1.00 89.62 190 SER A N 1
ATOM 1392 C CA . SER A 1 190 ? 30.894 4.615 -24.226 1.00 89.62 190 SER A CA 1
ATOM 1393 C C . SER A 1 190 ? 31.009 3.087 -24.260 1.00 89.62 190 SER A C 1
ATOM 1395 O O . SER A 1 190 ? 31.935 2.564 -24.872 1.00 89.62 190 SER A O 1
ATOM 1397 N N . ILE A 1 191 ? 30.069 2.369 -23.635 1.00 89.38 191 ILE A N 1
ATOM 1398 C CA . ILE A 1 191 ? 29.984 0.901 -23.701 1.00 89.38 191 ILE A CA 1
ATOM 1399 C C . ILE A 1 191 ? 29.493 0.430 -25.077 1.00 89.38 191 ILE A C 1
ATOM 1401 O O . ILE A 1 191 ? 29.816 -0.683 -25.481 1.00 89.38 191 ILE A O 1
ATOM 1405 N N . VAL A 1 192 ? 28.732 1.264 -25.796 1.00 90.56 192 VAL A N 1
ATOM 1406 C CA . VAL A 1 192 ? 28.298 0.964 -27.164 1.00 90.56 192 VAL A CA 1
ATOM 1407 C C . VAL A 1 192 ? 29.328 1.519 -28.135 1.00 90.56 192 VAL A C 1
ATOM 1409 O O . VAL A 1 192 ? 29.553 2.729 -28.195 1.00 90.56 192 VAL A O 1
ATOM 1412 N N . GLU A 1 193 ? 29.944 0.639 -28.917 1.00 91.69 193 GLU A N 1
ATOM 1413 C CA . GLU A 1 193 ? 30.891 1.049 -29.949 1.00 91.69 193 GLU A CA 1
ATOM 1414 C C . GLU A 1 193 ? 30.149 1.482 -31.222 1.00 91.69 193 GLU A C 1
ATOM 1416 O O . GLU A 1 193 ? 29.476 0.683 -31.872 1.00 91.69 193 GLU A O 1
ATOM 1421 N N . PHE A 1 194 ? 30.279 2.764 -31.577 1.00 89.81 194 PHE A N 1
ATOM 1422 C CA . PHE A 1 194 ? 29.774 3.338 -32.825 1.00 89.81 194 PHE A CA 1
ATOM 1423 C C . PHE A 1 194 ? 30.886 3.309 -33.874 1.00 89.81 194 PHE A C 1
ATOM 1425 O O . PHE A 1 194 ? 31.801 4.136 -33.839 1.00 89.81 194 PHE A O 1
ATOM 1432 N N . LEU A 1 195 ? 30.823 2.346 -34.795 1.00 87.88 195 LEU A N 1
ATOM 1433 C CA . LEU A 1 195 ? 31.877 2.150 -35.784 1.00 87.88 195 LEU A CA 1
ATOM 1434 C C . LEU A 1 195 ? 31.896 3.253 -36.852 1.00 87.88 195 LEU A C 1
ATOM 1436 O O . LEU A 1 195 ? 30.862 3.748 -37.308 1.00 87.88 195 LEU A O 1
ATOM 1440 N N . THR A 1 196 ? 33.106 3.617 -37.274 1.00 86.75 196 THR A N 1
ATOM 1441 C CA . THR A 1 196 ? 33.340 4.530 -38.395 1.00 86.75 196 THR A CA 1
ATOM 1442 C C . THR A 1 196 ? 33.452 3.763 -39.707 1.00 86.75 196 THR A C 1
ATOM 1444 O O . THR A 1 196 ? 33.886 2.609 -39.746 1.00 86.75 196 THR A O 1
ATOM 1447 N N . ALA A 1 197 ? 33.069 4.409 -40.804 1.00 84.88 197 ALA A N 1
ATOM 1448 C CA . ALA A 1 197 ? 33.149 3.828 -42.133 1.00 84.88 197 ALA A CA 1
ATOM 1449 C C . ALA A 1 197 ? 34.605 3.517 -42.506 1.00 84.88 197 ALA A C 1
ATOM 1451 O O . ALA A 1 197 ? 35.483 4.382 -42.478 1.00 84.88 197 ALA A O 1
ATOM 1452 N N . THR A 1 198 ? 34.861 2.275 -42.915 1.00 85.75 198 THR A N 1
ATOM 1453 C CA . THR A 1 198 ? 36.194 1.821 -43.352 1.00 85.75 198 THR A CA 1
ATOM 1454 C C . THR A 1 198 ? 36.301 1.642 -44.865 1.00 85.75 198 THR A C 1
ATOM 1456 O O . THR A 1 198 ? 37.399 1.471 -45.399 1.00 85.75 198 THR A O 1
ATOM 1459 N N . SER A 1 199 ? 35.175 1.715 -45.575 1.00 83.06 199 SER A N 1
ATOM 1460 C CA . SER A 1 199 ? 35.101 1.624 -47.032 1.00 83.06 199 SER A CA 1
ATOM 1461 C C . SER A 1 199 ? 34.085 2.630 -47.595 1.00 83.06 199 SER A C 1
ATOM 1463 O O . SER A 1 199 ? 33.270 3.148 -46.834 1.00 83.06 199 SER A O 1
ATOM 1465 N N . PRO A 1 200 ? 34.125 2.935 -48.908 1.00 79.88 200 PRO A N 1
ATOM 1466 C CA . PRO A 1 200 ? 33.168 3.847 -49.547 1.00 79.88 200 PRO A CA 1
ATOM 1467 C C . PRO A 1 200 ? 31.714 3.378 -49.454 1.00 79.88 200 PRO A C 1
ATOM 1469 O O . PRO A 1 200 ? 30.805 4.199 -49.500 1.00 79.88 200 PRO A O 1
ATOM 1472 N N . ASP A 1 201 ? 31.521 2.071 -49.295 1.00 76.69 201 ASP A N 1
ATOM 1473 C CA . ASP A 1 201 ? 30.224 1.429 -49.140 1.00 76.69 201 ASP A CA 1
ATOM 1474 C C . ASP A 1 201 ? 29.875 1.313 -47.646 1.00 76.69 201 ASP A C 1
ATOM 1476 O O . ASP A 1 201 ? 29.324 0.316 -47.216 1.00 76.69 201 ASP A O 1
ATOM 1480 N N . GLN A 1 202 ? 30.269 2.263 -46.800 1.00 79.94 202 GLN A N 1
ATOM 1481 C CA . GLN A 1 202 ? 29.887 2.312 -45.386 1.00 79.94 202 GLN A CA 1
ATOM 1482 C C . GLN A 1 202 ? 29.617 3.760 -44.980 1.00 79.94 202 GLN A C 1
ATOM 1484 O O . GLN A 1 202 ? 30.174 4.698 -45.547 1.00 79.94 202 GLN A O 1
ATOM 1489 N N . THR A 1 203 ? 28.771 3.939 -43.968 1.00 82.69 203 THR A N 1
ATOM 1490 C CA . THR A 1 203 ? 28.484 5.241 -43.350 1.00 82.69 203 THR A CA 1
ATOM 1491 C C . THR A 1 203 ? 28.952 5.214 -41.908 1.00 82.69 203 THR A C 1
ATOM 1493 O O . THR A 1 203 ? 28.952 4.162 -41.272 1.00 82.69 203 THR A O 1
ATOM 1496 N N . ASP A 1 204 ? 29.328 6.379 -41.386 1.00 84.06 204 ASP A N 1
ATOM 1497 C C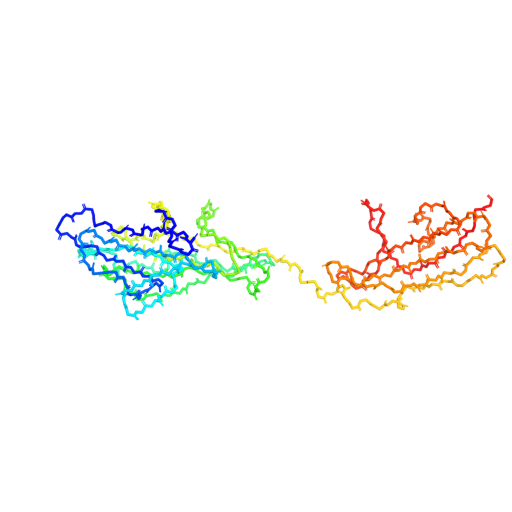A . ASP A 1 204 ? 29.624 6.511 -39.965 1.00 84.06 204 ASP A CA 1
ATOM 1498 C C . ASP A 1 204 ? 28.353 6.303 -39.142 1.00 84.06 204 ASP A C 1
ATOM 1500 O O . ASP A 1 204 ? 27.277 6.813 -39.478 1.00 84.06 204 ASP A O 1
ATOM 1504 N N . ALA A 1 205 ? 28.510 5.580 -38.043 1.00 88.19 205 ALA A N 1
ATOM 1505 C CA . ALA A 1 205 ? 27.537 5.504 -36.978 1.00 88.19 205 ALA A CA 1
ATOM 1506 C C . ALA A 1 205 ? 27.602 6.764 -36.113 1.00 88.19 205 ALA A C 1
ATOM 1508 O O . ALA A 1 205 ? 28.664 7.116 -35.597 1.00 88.19 205 ALA A O 1
ATOM 1509 N N . ILE A 1 206 ? 26.471 7.440 -35.920 1.00 90.38 206 ILE A N 1
ATOM 1510 C CA . ILE A 1 206 ? 26.415 8.652 -35.100 1.00 90.38 206 ILE A CA 1
ATOM 1511 C C . ILE A 1 206 ? 25.547 8.389 -33.875 1.00 90.38 206 ILE A C 1
ATOM 1513 O O . ILE A 1 206 ? 24.395 7.979 -33.993 1.00 90.38 206 ILE A O 1
ATOM 1517 N N . MET A 1 207 ? 26.099 8.676 -32.701 1.00 93.69 207 MET A N 1
ATOM 1518 C CA . MET A 1 207 ? 25.349 8.734 -31.453 1.00 93.69 207 MET A CA 1
ATOM 1519 C C . MET A 1 207 ? 24.798 10.150 -31.247 1.00 93.69 207 MET A C 1
ATOM 1521 O O . MET A 1 207 ? 25.551 11.126 -31.279 1.00 93.69 207 MET A O 1
ATOM 1525 N N . GLU A 1 208 ? 23.502 10.265 -30.970 1.00 94.81 208 GLU A N 1
ATOM 1526 C CA . GLU A 1 208 ? 22.871 11.507 -30.517 1.00 94.81 208 GLU A CA 1
ATOM 1527 C C . GLU A 1 208 ? 22.214 11.268 -29.147 1.00 94.81 208 GLU A C 1
ATOM 1529 O O . GLU A 1 208 ? 21.318 10.435 -29.016 1.00 94.81 208 GLU A O 1
ATOM 1534 N N . GLU A 1 209 ? 22.655 11.977 -28.104 1.00 92.56 209 GLU A N 1
ATOM 1535 C CA . GLU A 1 209 ? 22.040 11.866 -26.775 1.00 92.56 209 GLU A CA 1
ATOM 1536 C C . GLU A 1 209 ? 20.609 12.421 -26.775 1.00 92.56 209 GLU A C 1
ATOM 1538 O O . GLU A 1 209 ? 20.324 13.466 -27.368 1.00 92.56 209 GLU A O 1
ATOM 1543 N N . LEU A 1 210 ? 19.712 11.738 -26.063 1.00 93.31 210 LEU A N 1
ATOM 1544 C CA . LEU A 1 210 ? 18.330 12.162 -25.871 1.00 93.31 210 LEU A CA 1
ATOM 1545 C C . LEU A 1 210 ? 18.064 12.503 -24.398 1.00 93.31 210 LEU A C 1
ATOM 1547 O O . LEU A 1 210 ? 18.748 11.998 -23.504 1.00 93.31 210 LEU A O 1
ATOM 1551 N N . PRO A 1 211 ? 17.040 13.329 -24.112 1.00 92.69 211 PRO A N 1
ATOM 1552 C CA . PRO A 1 211 ? 16.504 13.434 -22.763 1.00 92.69 211 PRO A CA 1
ATOM 1553 C C . PRO A 1 211 ? 16.072 12.062 -22.240 1.00 92.69 211 PRO A C 1
ATOM 1555 O O . PRO A 1 211 ? 15.651 11.200 -23.012 1.00 92.69 211 PRO A O 1
ATOM 1558 N N . ASN A 1 212 ? 16.117 11.883 -20.922 1.00 89.81 212 ASN A N 1
ATOM 1559 C CA . ASN A 1 212 ? 15.596 10.669 -20.307 1.00 89.81 212 ASN A CA 1
ATOM 1560 C C . ASN A 1 212 ? 14.100 10.487 -20.631 1.00 89.81 212 ASN A C 1
ATOM 1562 O O . ASN A 1 212 ? 13.361 11.470 -20.758 1.00 89.81 212 ASN A O 1
ATOM 1566 N N . ASN A 1 213 ? 13.645 9.234 -20.733 1.00 86.31 213 ASN A N 1
ATOM 1567 C CA . ASN A 1 213 ? 12.235 8.930 -20.988 1.00 86.31 213 ASN A CA 1
ATOM 1568 C C . ASN A 1 213 ? 11.334 9.280 -19.786 1.00 86.31 213 ASN A C 1
ATOM 1570 O O . ASN A 1 213 ? 11.790 9.733 -18.735 1.00 86.31 213 ASN A O 1
ATOM 1574 N N . ALA A 1 214 ? 10.024 9.054 -19.928 1.00 83.56 214 ALA A N 1
ATOM 1575 C CA . ALA A 1 214 ? 9.053 9.301 -18.858 1.00 83.56 214 ALA A CA 1
ATOM 1576 C C . ALA A 1 214 ? 9.328 8.467 -17.591 1.00 83.56 214 ALA A C 1
ATOM 1578 O O . ALA A 1 214 ? 8.952 8.872 -16.494 1.00 83.56 214 ALA A O 1
ATOM 1579 N N . GLN A 1 215 ? 10.002 7.329 -17.750 1.00 79.75 215 GLN A N 1
ATOM 1580 C CA . GLN A 1 215 ? 10.494 6.465 -16.687 1.00 79.75 215 GLN A CA 1
ATOM 1581 C C . GLN A 1 215 ? 11.904 6.858 -16.228 1.00 79.75 215 GLN A C 1
ATOM 1583 O O . GLN A 1 215 ? 12.587 6.028 -15.662 1.00 79.75 215 GLN A O 1
ATOM 1588 N N . GLY A 1 216 ? 12.406 8.062 -16.511 1.00 84.88 216 GLY A N 1
ATOM 1589 C CA . GLY A 1 216 ? 13.708 8.529 -16.024 1.00 84.88 216 GLY A CA 1
ATOM 1590 C C . GLY A 1 216 ? 14.945 7.822 -16.598 1.00 84.88 216 GLY A C 1
ATOM 1591 O O . GLY A 1 216 ? 16.058 8.196 -16.226 1.00 84.88 216 GLY A O 1
ATOM 1592 N N . CYS A 1 217 ? 14.796 6.873 -17.526 1.00 88.88 217 CYS A N 1
ATOM 1593 C CA . CYS A 1 217 ? 15.910 6.135 -18.118 1.00 88.88 217 CYS A CA 1
ATOM 1594 C C . CYS A 1 217 ? 16.613 6.937 -19.210 1.00 88.88 217 CYS A C 1
ATOM 1596 O O . CYS A 1 217 ? 15.954 7.589 -20.024 1.00 88.88 217 CYS A O 1
ATOM 1598 N N . LYS A 1 218 ? 17.946 6.842 -19.266 1.00 92.69 218 LYS A N 1
ATOM 1599 C CA . LYS A 1 218 ? 18.744 7.432 -20.345 1.00 92.69 218 LYS A CA 1
ATOM 1600 C C . LYS A 1 218 ? 18.359 6.836 -21.695 1.00 92.69 218 LYS A C 1
ATOM 1602 O O . LYS A 1 218 ? 18.132 5.629 -21.817 1.00 92.69 218 LYS A O 1
ATOM 1607 N N . GLN A 1 219 ? 18.345 7.695 -22.706 1.00 95.00 219 GLN A N 1
ATOM 1608 C CA . GLN A 1 219 ? 18.108 7.319 -24.091 1.00 95.00 219 GLN A CA 1
ATOM 1609 C C . GLN A 1 219 ? 19.178 7.927 -24.995 1.00 95.00 219 GLN A C 1
ATOM 1611 O O . GLN A 1 219 ? 19.715 9.000 -24.713 1.00 95.00 219 GLN A O 1
ATOM 1616 N N . MET A 1 220 ? 19.465 7.253 -26.100 1.00 95.50 220 MET A N 1
ATOM 1617 C CA . MET A 1 220 ? 20.261 7.809 -27.189 1.00 95.50 220 MET A CA 1
ATOM 1618 C C . MET A 1 220 ? 19.748 7.297 -28.527 1.00 95.50 220 MET A C 1
ATOM 1620 O O . MET A 1 220 ? 19.232 6.184 -28.618 1.00 95.50 220 MET A O 1
ATOM 1624 N N . ASN A 1 221 ? 19.895 8.106 -29.564 1.00 94.69 221 ASN A N 1
ATOM 1625 C CA . ASN A 1 221 ? 19.704 7.671 -30.934 1.00 94.69 221 ASN A CA 1
ATOM 1626 C C . ASN A 1 221 ? 21.017 7.126 -31.482 1.00 94.69 221 ASN A C 1
ATOM 1628 O O . ASN A 1 221 ? 22.051 7.790 -31.410 1.00 94.69 221 ASN A O 1
ATOM 1632 N N . ALA A 1 222 ? 20.941 5.957 -32.104 1.00 91.56 222 ALA A N 1
ATOM 1633 C CA . ALA A 1 222 ? 21.926 5.506 -33.064 1.00 91.56 222 ALA A CA 1
ATOM 1634 C C . ALA A 1 222 ? 21.426 5.858 -34.467 1.00 91.56 222 ALA A C 1
ATOM 1636 O O . ALA A 1 222 ? 20.366 5.394 -34.894 1.00 91.56 222 ALA A O 1
ATOM 1637 N N . VAL A 1 223 ? 22.155 6.733 -35.156 1.00 90.44 223 VAL A N 1
ATOM 1638 C CA . VAL A 1 223 ? 21.761 7.306 -36.443 1.00 90.44 223 VAL A CA 1
ATOM 1639 C C . VAL A 1 223 ? 22.727 6.860 -37.532 1.00 90.44 223 VAL A C 1
ATOM 1641 O O . VAL A 1 223 ? 23.940 7.035 -37.419 1.00 90.44 223 VAL A O 1
ATOM 1644 N N . CYS A 1 224 ? 22.158 6.352 -38.619 1.00 84.94 224 CYS A N 1
ATOM 1645 C CA . CYS A 1 224 ? 22.836 6.047 -39.875 1.00 84.94 224 CYS A CA 1
ATOM 1646 C C . CYS A 1 224 ? 22.383 7.051 -40.931 1.00 84.94 224 CYS A C 1
ATOM 1648 O O . CYS A 1 224 ? 21.177 7.255 -41.090 1.00 84.94 224 CYS A O 1
ATOM 1650 N N . ARG A 1 225 ? 23.306 7.638 -41.696 1.00 85.81 225 ARG A N 1
ATOM 1651 C CA . ARG A 1 225 ? 22.968 8.490 -42.849 1.00 85.81 225 ARG A CA 1
ATOM 1652 C C . ARG A 1 225 ? 23.792 8.029 -44.044 1.00 85.81 225 ARG A C 1
ATOM 1654 O O . ARG A 1 225 ? 25.000 8.233 -44.040 1.00 85.81 225 ARG A O 1
ATOM 1661 N N . SER A 1 226 ? 23.146 7.475 -45.073 1.00 79.75 226 SER A N 1
ATOM 1662 C CA . SER A 1 226 ? 23.838 6.963 -46.271 1.00 79.75 226 SER A CA 1
ATOM 1663 C C . SER A 1 226 ? 24.648 8.037 -47.001 1.00 79.75 226 SER A C 1
ATOM 1665 O O . SER A 1 226 ? 25.606 7.738 -47.706 1.00 79.75 226 SER A O 1
ATOM 1667 N N . GLY A 1 227 ? 24.264 9.309 -46.844 1.00 74.69 227 GLY A N 1
ATOM 1668 C CA . GLY A 1 227 ? 24.870 10.432 -47.558 1.00 74.69 227 GLY A CA 1
ATOM 1669 C C . GLY A 1 227 ? 24.493 10.484 -49.045 1.00 74.69 227 GLY A C 1
ATOM 1670 O O . GLY A 1 227 ? 24.828 11.460 -49.717 1.00 74.69 227 GLY A O 1
ATOM 1671 N N . THR A 1 228 ? 23.760 9.485 -49.546 1.00 76.56 228 THR A N 1
ATOM 1672 C CA . THR A 1 228 ? 23.221 9.391 -50.907 1.00 76.56 228 THR A CA 1
ATOM 1673 C C . THR A 1 228 ? 21.695 9.229 -50.852 1.00 76.56 228 THR A C 1
ATOM 1675 O O . THR A 1 228 ? 21.067 9.393 -49.807 1.00 76.56 228 THR A O 1
ATOM 1678 N N . THR A 1 229 ? 21.059 8.970 -51.995 1.00 76.62 229 THR A N 1
ATOM 1679 C CA . THR A 1 229 ? 19.651 8.538 -52.036 1.00 76.62 229 THR A CA 1
ATOM 1680 C C . THR A 1 229 ? 19.487 7.046 -51.778 1.00 76.62 229 THR A C 1
ATOM 1682 O O . THR A 1 229 ? 18.356 6.569 -51.787 1.00 76.62 229 THR A O 1
ATOM 1685 N N . ASP A 1 230 ? 20.590 6.319 -51.608 1.00 81.81 230 ASP A N 1
ATOM 1686 C CA . ASP A 1 230 ? 20.564 4.877 -51.433 1.00 81.81 230 ASP A CA 1
ATOM 1687 C C . ASP A 1 230 ? 20.166 4.538 -50.005 1.00 81.81 230 ASP A C 1
ATOM 1689 O O . ASP A 1 230 ? 20.440 5.278 -49.049 1.00 81.81 230 ASP A O 1
ATOM 1693 N N . ASP A 1 231 ? 19.503 3.401 -49.886 1.00 83.94 231 ASP A N 1
ATOM 1694 C CA . ASP A 1 231 ? 19.005 2.904 -48.627 1.00 83.94 231 ASP A CA 1
ATOM 1695 C C . ASP A 1 231 ? 20.133 2.309 -47.773 1.00 83.94 231 ASP A C 1
ATOM 1697 O O . ASP A 1 231 ? 21.065 1.665 -48.259 1.00 83.94 231 ASP A O 1
ATOM 1701 N N . SER A 1 232 ? 20.035 2.507 -46.463 1.00 82.94 232 SER A N 1
ATOM 1702 C CA . SER A 1 232 ? 20.908 1.898 -45.462 1.00 82.94 232 SER A CA 1
ATOM 1703 C C . SER A 1 232 ? 20.104 0.994 -44.545 1.00 82.94 232 SER A C 1
ATOM 1705 O O . SER A 1 232 ? 18.903 1.185 -44.355 1.00 82.94 232 SER A O 1
ATOM 1707 N N . PHE A 1 233 ? 20.783 0.024 -43.945 1.00 85.88 233 PHE A N 1
ATOM 1708 C CA . PHE A 1 233 ? 20.241 -0.761 -42.847 1.00 85.88 233 PHE A CA 1
ATOM 1709 C C . PHE A 1 233 ? 21.211 -0.747 -41.671 1.00 85.88 233 PHE A C 1
ATOM 1711 O O . PHE A 1 233 ? 22.364 -0.342 -41.794 1.00 85.88 233 PHE A O 1
ATOM 1718 N N . MET A 1 234 ? 20.719 -1.160 -40.512 1.00 86.25 234 MET A N 1
ATOM 1719 C CA . MET A 1 234 ? 21.451 -1.068 -39.261 1.00 86.25 234 MET A CA 1
ATOM 1720 C C . MET A 1 234 ? 21.666 -2.464 -38.683 1.00 86.25 234 MET A C 1
ATOM 1722 O O . MET A 1 234 ? 20.730 -3.270 -38.602 1.00 86.25 234 MET A O 1
ATOM 1726 N N . GLU A 1 235 ? 22.907 -2.742 -38.297 1.00 85.62 235 GLU A N 1
ATOM 1727 C CA . GLU A 1 235 ? 23.292 -3.980 -37.637 1.00 85.62 235 GLU A CA 1
ATOM 1728 C C . GLU A 1 235 ? 23.696 -3.710 -36.190 1.00 85.62 235 GLU A C 1
ATOM 1730 O O . GLU A 1 235 ? 24.482 -2.807 -35.891 1.00 85.62 235 GLU A O 1
ATOM 1735 N N . PHE A 1 236 ? 23.187 -4.551 -35.298 1.00 85.88 236 PHE A N 1
ATOM 1736 C CA . PHE A 1 236 ? 23.571 -4.574 -33.895 1.00 85.88 236 PHE A CA 1
ATOM 1737 C C . PHE A 1 236 ? 24.318 -5.875 -33.622 1.00 85.88 236 PHE A C 1
ATOM 1739 O O . PHE A 1 236 ? 23.824 -6.956 -33.950 1.00 85.88 236 PHE A O 1
ATOM 1746 N N . ASN A 1 237 ? 25.503 -5.789 -33.017 1.00 86.19 237 ASN A N 1
ATOM 1747 C CA . ASN A 1 237 ? 26.349 -6.937 -32.664 1.00 86.19 237 ASN A CA 1
ATOM 1748 C C . ASN A 1 237 ? 26.617 -7.902 -33.840 1.00 86.19 237 ASN A C 1
ATOM 1750 O O . ASN A 1 237 ? 26.626 -9.122 -33.661 1.00 86.19 237 ASN A O 1
ATOM 1754 N N . GLY A 1 238 ? 26.766 -7.374 -35.058 1.00 80.75 238 GLY A N 1
ATOM 1755 C CA . GLY A 1 238 ? 27.001 -8.178 -36.262 1.00 80.75 238 GLY A CA 1
ATOM 1756 C C . GLY A 1 238 ? 25.780 -8.926 -36.808 1.00 80.75 238 GLY A C 1
ATOM 1757 O O . GLY A 1 238 ? 25.941 -9.840 -37.617 1.00 80.75 238 GLY A O 1
ATOM 1758 N N . ALA A 1 239 ? 24.566 -8.575 -36.374 1.00 79.38 239 ALA A N 1
ATOM 1759 C CA . ALA A 1 239 ? 23.320 -9.101 -36.920 1.00 79.38 239 ALA A CA 1
ATOM 1760 C C . ALA A 1 239 ? 22.407 -7.975 -37.424 1.00 79.38 239 ALA A C 1
ATOM 1762 O O . ALA A 1 239 ? 22.289 -6.922 -36.796 1.00 79.38 239 ALA A O 1
ATOM 1763 N N . ILE A 1 240 ? 21.706 -8.230 -38.534 1.00 70.56 240 ILE A N 1
ATOM 1764 C CA . ILE A 1 240 ? 20.636 -7.351 -39.019 1.00 70.56 240 ILE A CA 1
ATOM 1765 C C . ILE A 1 240 ? 19.513 -7.366 -37.981 1.00 70.56 240 ILE A C 1
ATOM 1767 O O . ILE A 1 240 ? 18.885 -8.402 -37.757 1.00 70.56 240 ILE A O 1
ATOM 1771 N N . GLY A 1 241 ? 19.273 -6.223 -37.345 1.00 69.50 241 GLY A N 1
ATOM 1772 C CA . GLY A 1 241 ? 18.283 -6.105 -36.272 1.00 69.50 241 GLY A CA 1
ATOM 1773 C C . GLY A 1 241 ? 17.730 -4.697 -36.082 1.00 69.50 241 GLY A C 1
ATOM 1774 O O . GLY A 1 241 ? 17.119 -4.434 -35.054 1.00 69.50 241 GLY A O 1
ATOM 1775 N N . GLY A 1 242 ? 17.988 -3.791 -37.027 1.00 75.38 242 GLY A N 1
ATOM 1776 C CA . GLY A 1 242 ? 17.574 -2.396 -36.960 1.00 75.38 242 GLY A CA 1
ATOM 1777 C C . GLY A 1 242 ? 16.158 -2.090 -37.463 1.00 75.38 242 GLY A C 1
ATOM 1778 O O . GLY A 1 242 ? 15.453 -2.985 -37.928 1.00 75.38 242 GLY A O 1
ATOM 1779 N N . PRO A 1 243 ? 15.756 -0.806 -37.390 1.00 81.38 243 PRO A N 1
ATOM 1780 C CA . PRO A 1 243 ? 14.525 -0.287 -37.988 1.00 81.38 243 PRO A CA 1
ATOM 1781 C C . PRO A 1 243 ? 14.471 -0.485 -39.511 1.00 81.38 243 PRO A C 1
ATOM 1783 O O . PRO A 1 243 ? 15.450 -0.897 -40.135 1.00 81.38 243 PRO A O 1
ATOM 1786 N N . ASP A 1 244 ? 13.332 -0.118 -40.106 1.00 84.94 244 ASP A N 1
ATOM 1787 C CA . ASP A 1 244 ? 13.121 -0.180 -41.553 1.00 84.94 244 ASP A CA 1
ATOM 1788 C C . ASP A 1 244 ? 14.244 0.500 -42.352 1.00 84.94 244 ASP A C 1
ATOM 1790 O O . ASP A 1 244 ? 14.764 1.563 -42.000 1.00 84.94 244 ASP A O 1
ATOM 1794 N N . ILE A 1 245 ? 14.573 -0.145 -43.468 1.00 85.06 245 ILE A N 1
ATOM 1795 C CA . ILE A 1 245 ? 15.591 0.271 -44.425 1.00 85.06 245 ILE A CA 1
ATOM 1796 C C . ILE A 1 245 ? 15.194 1.614 -45.054 1.00 85.06 245 ILE A C 1
ATOM 1798 O O . ILE A 1 245 ? 14.093 1.753 -45.588 1.00 85.06 245 ILE A O 1
ATOM 1802 N N . ALA A 1 246 ? 16.090 2.600 -44.978 1.00 85.94 246 ALA A N 1
ATOM 1803 C CA . ALA A 1 246 ? 15.869 3.952 -45.489 1.00 85.94 246 ALA A CA 1
ATOM 1804 C C . ALA A 1 246 ? 17.203 4.699 -45.691 1.00 85.94 246 ALA A C 1
ATOM 1806 O O . ALA A 1 246 ? 18.220 4.302 -45.115 1.00 85.94 246 ALA A O 1
ATOM 1807 N N . PRO A 1 247 ? 17.234 5.842 -46.407 1.00 84.75 247 PRO A N 1
ATOM 1808 C CA . PRO A 1 247 ? 18.454 6.649 -46.558 1.00 84.75 247 PRO A CA 1
ATOM 1809 C C . PRO A 1 247 ? 18.970 7.232 -45.231 1.00 84.75 247 PRO A C 1
ATOM 1811 O O . PRO A 1 247 ? 20.130 7.625 -45.090 1.00 84.75 247 PRO A O 1
ATOM 1814 N N . THR A 1 248 ? 18.093 7.326 -44.232 1.00 87.94 248 THR A N 1
ATOM 1815 C CA . THR A 1 248 ? 18.451 7.638 -42.850 1.00 87.94 248 THR A CA 1
ATOM 1816 C C . THR A 1 248 ? 17.699 6.696 -41.929 1.00 87.94 248 THR A C 1
ATOM 1818 O O . THR A 1 248 ? 16.470 6.726 -41.892 1.00 87.94 248 THR A O 1
ATOM 1821 N N . VAL A 1 249 ? 18.441 5.887 -41.180 1.00 90.31 249 VAL A N 1
ATOM 1822 C CA . VAL A 1 249 ? 17.891 4.937 -40.207 1.00 90.31 249 VAL A CA 1
ATOM 1823 C C . VAL A 1 249 ? 18.218 5.452 -38.813 1.00 90.31 249 VAL A C 1
ATOM 1825 O O . VAL A 1 249 ? 19.326 5.921 -38.556 1.00 90.31 249 VAL A O 1
ATOM 1828 N N . THR A 1 250 ? 17.245 5.430 -37.909 1.00 91.69 250 THR A N 1
ATOM 1829 C CA . THR A 1 250 ? 17.421 5.885 -36.525 1.00 91.69 250 THR A CA 1
ATOM 1830 C C . THR A 1 250 ? 16.821 4.868 -35.577 1.00 91.69 250 THR A C 1
ATOM 1832 O O . THR A 1 250 ? 15.637 4.556 -35.678 1.00 91.69 250 THR A O 1
ATOM 1835 N N . ALA A 1 251 ? 17.634 4.381 -34.647 1.00 92.56 251 ALA A N 1
ATOM 1836 C CA . ALA A 1 251 ? 17.207 3.487 -33.587 1.00 92.56 251 ALA A CA 1
ATOM 1837 C C . ALA A 1 251 ? 17.345 4.169 -32.234 1.00 92.56 251 ALA A C 1
ATOM 1839 O O . ALA A 1 251 ? 18.397 4.721 -31.915 1.00 92.56 251 ALA A O 1
ATOM 1840 N N . VAL A 1 252 ? 16.290 4.090 -31.427 1.00 94.31 252 VAL A N 1
ATOM 1841 C CA . VAL A 1 252 ? 16.328 4.555 -30.042 1.00 94.31 252 VAL A CA 1
ATOM 1842 C C . VAL A 1 252 ? 16.871 3.425 -29.179 1.00 94.31 252 VAL A C 1
ATOM 1844 O O . VAL A 1 252 ? 16.257 2.363 -29.075 1.00 94.31 252 VAL A O 1
ATOM 1847 N N . LEU A 1 253 ? 18.006 3.669 -28.536 1.00 94.25 253 LEU A N 1
ATOM 1848 C CA . LEU A 1 253 ? 18.560 2.802 -27.510 1.00 94.25 253 LEU A CA 1
ATOM 1849 C C . LEU A 1 253 ? 18.124 3.318 -26.141 1.00 94.25 253 LEU A C 1
ATOM 1851 O O . LEU A 1 253 ? 18.237 4.510 -25.848 1.00 94.25 253 LEU A O 1
ATOM 1855 N N . THR A 1 254 ? 17.618 2.421 -25.300 1.00 93.81 254 THR A N 1
ATOM 1856 C CA . THR A 1 254 ? 17.175 2.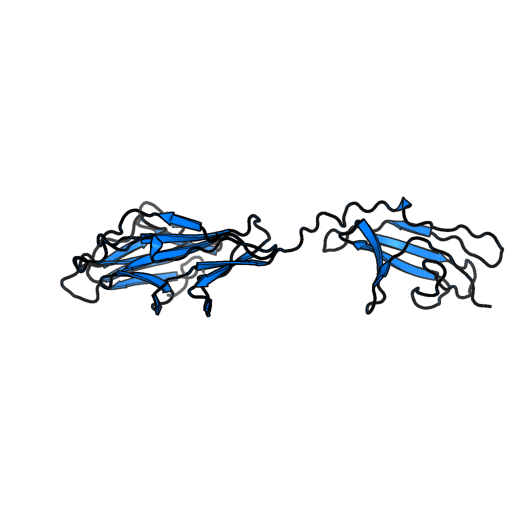745 -23.940 1.00 93.81 254 THR A CA 1
ATOM 1857 C C . THR A 1 254 ? 18.014 1.975 -22.931 1.00 93.81 254 THR A C 1
ATOM 1859 O O . THR A 1 254 ? 18.157 0.755 -23.030 1.00 93.81 254 THR A O 1
ATOM 1862 N N . CYS A 1 255 ? 18.567 2.698 -21.960 1.00 92.19 255 CYS A N 1
ATOM 1863 C CA . CYS A 1 255 ? 19.256 2.114 -20.818 1.00 92.19 255 CYS A CA 1
ATOM 1864 C C . CYS A 1 255 ? 18.261 1.357 -19.931 1.00 92.19 255 CYS A C 1
ATOM 1866 O O . CYS A 1 255 ? 17.161 1.855 -19.676 1.00 92.19 255 CYS A O 1
ATOM 1868 N N . ARG A 1 256 ? 18.633 0.174 -19.439 1.00 88.56 256 ARG A N 1
ATOM 1869 C CA . ARG A 1 256 ? 17.804 -0.623 -18.519 1.00 88.56 256 ARG A CA 1
ATOM 1870 C C . ARG A 1 256 ? 18.441 -0.752 -17.138 1.00 88.56 256 ARG A C 1
ATOM 1872 O O . ARG A 1 256 ? 19.508 -0.207 -16.867 1.00 88.56 256 ARG A O 1
ATOM 1879 N N . ALA A 1 257 ? 17.731 -1.428 -16.236 1.00 83.56 257 ALA A N 1
ATOM 1880 C CA . ALA A 1 257 ? 18.104 -1.529 -14.829 1.00 83.56 257 ALA A CA 1
ATOM 1881 C C . ALA A 1 257 ? 19.431 -2.278 -14.578 1.00 83.56 257 ALA A C 1
ATOM 1883 O O . ALA A 1 257 ? 20.053 -2.113 -13.531 1.00 83.56 257 ALA A O 1
ATOM 1884 N N . ASP A 1 258 ? 19.882 -3.071 -15.545 1.00 84.38 258 ASP A N 1
ATOM 1885 C CA . ASP A 1 258 ? 21.176 -3.758 -15.580 1.00 84.38 258 ASP A CA 1
ATOM 1886 C C . ASP A 1 258 ? 22.328 -2.872 -16.097 1.00 84.38 258 ASP A C 1
ATOM 1888 O O . ASP A 1 258 ? 23.446 -3.355 -16.283 1.00 84.38 258 ASP A O 1
ATOM 1892 N N . GLN A 1 259 ? 22.064 -1.578 -16.318 1.00 87.50 259 GLN A N 1
ATOM 1893 C CA . GLN A 1 259 ? 23.006 -0.591 -16.854 1.00 87.50 259 GLN A CA 1
ATOM 1894 C C . GLN A 1 259 ? 23.513 -0.931 -18.260 1.00 87.50 259 GLN A C 1
ATOM 1896 O O . GLN A 1 259 ? 24.611 -0.531 -18.646 1.00 87.50 259 GLN A O 1
ATOM 1901 N N . GLN A 1 260 ? 22.704 -1.657 -19.029 1.00 90.69 260 GLN A N 1
ATOM 1902 C CA . GLN A 1 260 ? 22.985 -2.010 -20.412 1.00 90.69 260 GLN A CA 1
ATOM 1903 C C . GLN A 1 260 ? 22.054 -1.277 -21.386 1.00 90.69 260 GLN A C 1
ATOM 1905 O O . GLN A 1 260 ? 20.949 -0.853 -21.028 1.00 90.69 260 GLN A O 1
ATOM 1910 N N . TRP A 1 261 ? 22.506 -1.132 -22.634 1.00 93.31 261 TRP A N 1
ATOM 1911 C CA . TRP A 1 261 ? 21.751 -0.487 -23.707 1.00 93.31 261 TRP A CA 1
ATOM 1912 C C . TRP A 1 261 ? 20.965 -1.506 -24.525 1.00 93.31 261 TRP A C 1
ATOM 1914 O O . TRP A 1 261 ? 21.503 -2.531 -24.942 1.00 93.31 261 TRP A O 1
ATOM 1924 N N . TYR A 1 262 ? 19.694 -1.198 -24.780 1.00 92.81 262 TYR A N 1
ATOM 1925 C CA . TYR A 1 262 ? 18.805 -2.062 -25.550 1.00 92.81 262 TYR A CA 1
ATOM 1926 C C . TYR A 1 262 ? 18.125 -1.308 -26.686 1.00 92.81 262 TYR A C 1
ATOM 1928 O O . TYR A 1 262 ? 17.619 -0.204 -26.479 1.00 92.81 262 TYR A O 1
ATOM 1936 N N . PHE A 1 263 ? 18.053 -1.946 -27.851 1.00 92.62 263 PHE A N 1
ATOM 1937 C CA . PHE A 1 263 ? 17.119 -1.595 -28.918 1.00 92.62 263 PHE A CA 1
ATOM 1938 C C . PHE A 1 263 ? 15.812 -2.371 -28.722 1.00 92.62 263 PHE A C 1
ATOM 1940 O O . PHE A 1 263 ? 15.849 -3.551 -28.376 1.00 92.62 263 PHE A O 1
ATOM 1947 N N . ASP A 1 264 ? 14.669 -1.723 -28.933 1.00 89.31 264 ASP A N 1
ATOM 1948 C CA . ASP A 1 264 ? 13.347 -2.346 -28.827 1.00 89.31 264 ASP A CA 1
ATOM 1949 C C . ASP A 1 264 ? 12.579 -2.137 -30.138 1.00 89.31 264 ASP A C 1
ATOM 1951 O O . ASP A 1 264 ? 12.383 -0.996 -30.564 1.00 89.31 264 ASP A O 1
ATOM 1955 N N . ASP A 1 265 ? 12.170 -3.230 -30.784 1.00 82.56 265 ASP A N 1
ATOM 1956 C CA . ASP A 1 265 ? 11.391 -3.205 -32.033 1.00 82.56 265 ASP A CA 1
ATOM 1957 C C . ASP A 1 265 ? 9.865 -3.175 -31.783 1.00 82.56 265 ASP A C 1
ATOM 1959 O O . ASP A 1 265 ? 9.064 -3.233 -32.719 1.00 82.56 265 ASP A O 1
ATOM 1963 N N . GLY A 1 266 ? 9.448 -3.079 -30.514 1.00 82.69 266 GLY A N 1
ATOM 1964 C CA . GLY A 1 266 ? 8.063 -3.163 -30.055 1.00 82.69 266 GLY A CA 1
ATOM 1965 C C . GLY A 1 266 ? 7.596 -4.584 -29.721 1.00 82.69 266 GLY A C 1
ATOM 1966 O O . GLY A 1 266 ? 6.486 -4.752 -29.209 1.00 82.69 266 GLY A O 1
ATOM 1967 N N . VAL A 1 267 ? 8.411 -5.605 -29.997 1.00 75.44 267 VAL A N 1
ATOM 1968 C CA . VAL A 1 267 ? 8.129 -7.027 -29.731 1.00 75.44 267 VAL A CA 1
ATOM 1969 C C . VAL A 1 267 ? 9.256 -7.675 -28.926 1.00 75.44 267 VAL A C 1
ATOM 1971 O O . VAL A 1 267 ? 8.993 -8.457 -28.012 1.00 75.44 267 VAL A O 1
ATOM 1974 N N . ASN A 1 268 ? 10.503 -7.350 -29.249 1.00 79.44 268 ASN A N 1
ATOM 1975 C CA . ASN A 1 268 ? 11.719 -7.893 -28.676 1.00 79.44 268 ASN A CA 1
ATOM 1976 C C . ASN A 1 268 ? 12.654 -6.766 -28.247 1.00 79.44 268 ASN A C 1
ATOM 1978 O O . ASN A 1 268 ? 12.733 -5.711 -28.872 1.00 79.44 268 ASN A O 1
ATOM 1982 N N . ALA A 1 269 ? 13.439 -7.055 -27.214 1.00 86.12 269 ALA A N 1
ATOM 1983 C CA . ALA A 1 269 ? 14.518 -6.198 -26.766 1.00 86.12 269 ALA A CA 1
ATOM 1984 C C . ALA A 1 269 ? 15.864 -6.856 -27.064 1.00 86.12 269 ALA A C 1
ATOM 1986 O O . ALA A 1 269 ? 16.142 -7.952 -26.570 1.00 86.12 269 ALA A O 1
ATOM 1987 N N . LEU A 1 270 ? 16.705 -6.180 -27.838 1.00 87.19 270 LEU A N 1
ATOM 1988 C CA . LEU A 1 270 ? 18.044 -6.633 -28.184 1.00 87.19 270 LEU A CA 1
ATOM 1989 C C . LEU A 1 270 ? 19.078 -5.836 -27.392 1.00 87.19 270 LEU A C 1
ATOM 1991 O O . LEU A 1 270 ? 19.123 -4.614 -27.487 1.00 87.19 270 LEU A O 1
ATOM 1995 N N . TYR A 1 271 ? 19.912 -6.533 -26.626 1.00 88.31 271 TYR A N 1
ATOM 1996 C CA . TYR A 1 271 ? 21.080 -5.945 -25.972 1.00 88.31 271 TYR A CA 1
ATOM 1997 C C . TYR A 1 271 ? 22.111 -5.511 -27.019 1.00 88.31 271 TYR A C 1
ATOM 1999 O O . TYR A 1 271 ? 22.403 -6.288 -27.927 1.00 88.31 271 TYR A O 1
ATOM 2007 N N . VAL A 1 272 ? 22.676 -4.309 -26.898 1.00 85.50 272 VAL A N 1
ATOM 2008 C CA . VAL A 1 272 ? 23.596 -3.725 -27.887 1.00 85.50 272 VAL A CA 1
ATOM 2009 C C . VAL A 1 272 ? 24.958 -3.437 -27.252 1.00 85.50 272 VAL A C 1
ATOM 2011 O O . VAL A 1 272 ? 25.047 -2.716 -26.262 1.00 85.50 272 VAL A O 1
ATOM 2014 N N . LEU A 1 273 ? 26.011 -3.987 -27.855 1.00 82.88 273 LEU A N 1
ATOM 2015 C CA . LEU A 1 273 ? 27.426 -3.762 -27.535 1.00 82.88 273 LEU A CA 1
ATOM 2016 C C . LEU A 1 273 ? 28.160 -3.053 -28.673 1.00 82.88 273 LEU A C 1
ATOM 2018 O O . LEU A 1 273 ? 29.014 -2.206 -28.436 1.00 82.88 273 LEU A O 1
ATOM 2022 N N . GLU A 1 274 ? 27.823 -3.406 -29.908 1.00 79.12 274 GLU A N 1
ATOM 2023 C CA . GLU A 1 274 ? 28.495 -2.917 -31.106 1.00 79.12 274 GLU A CA 1
ATOM 2024 C C . GLU A 1 274 ? 27.466 -2.542 -32.164 1.00 79.12 274 GLU A C 1
ATOM 2026 O O . GLU A 1 274 ? 26.405 -3.169 -32.291 1.00 79.12 274 GLU A O 1
ATOM 2031 N N . PHE A 1 275 ? 27.804 -1.518 -32.935 1.00 74.06 275 PHE A N 1
ATOM 2032 C CA . PHE A 1 275 ? 26.964 -0.969 -33.975 1.00 74.06 275 PHE A CA 1
ATOM 2033 C C . PHE A 1 275 ? 27.740 -0.815 -35.280 1.00 74.06 275 PHE A C 1
ATOM 2035 O O . PHE A 1 275 ? 28.765 -0.130 -35.319 1.00 74.06 275 PHE A O 1
ATOM 2042 N N . GLN A 1 276 ? 27.204 -1.375 -36.366 1.00 73.88 276 GLN A N 1
ATOM 2043 C CA . GLN A 1 276 ? 27.763 -1.205 -37.706 1.00 73.88 276 GLN A CA 1
ATOM 2044 C C . GLN A 1 276 ? 26.687 -1.013 -38.773 1.00 73.88 276 GLN A C 1
ATOM 2046 O O . GLN A 1 276 ? 25.510 -1.326 -38.582 1.00 73.88 276 GLN A O 1
ATOM 2051 N N . ILE A 1 277 ? 27.115 -0.486 -39.919 1.00 68.00 277 ILE A N 1
ATOM 2052 C CA . ILE A 1 277 ? 26.257 -0.232 -41.073 1.00 68.00 277 ILE A CA 1
ATOM 2053 C C . ILE A 1 277 ? 26.847 -0.925 -42.291 1.00 68.00 277 ILE A C 1
ATOM 2055 O O . ILE A 1 277 ? 28.047 -0.827 -42.559 1.00 68.00 277 ILE A O 1
ATOM 2059 N N . ALA A 1 278 ? 25.967 -1.544 -43.067 1.00 60.62 278 ALA A N 1
ATOM 2060 C CA . ALA A 1 278 ? 26.229 -1.910 -44.443 1.00 60.62 278 ALA A CA 1
ATOM 2061 C C . ALA A 1 278 ? 25.113 -1.324 -45.338 1.00 60.62 278 ALA A C 1
ATOM 2063 O O . ALA A 1 278 ? 23.953 -1.253 -44.927 1.00 60.62 278 ALA A O 1
ATOM 2064 N N . PRO A 1 279 ? 25.434 -0.835 -46.541 1.00 57.25 279 PRO A N 1
ATOM 2065 C CA . PRO A 1 279 ? 24.456 -0.489 -47.556 1.00 57.25 279 PRO A CA 1
ATOM 2066 C C . PRO A 1 279 ? 23.875 -1.769 -48.151 1.00 57.25 279 PRO A C 1
ATOM 2068 O O . PRO A 1 279 ? 24.521 -2.822 -48.177 1.00 57.25 279 PRO A O 1
ATOM 2071 N N . GLN A 1 280 ? 22.642 -1.683 -48.645 1.00 55.34 280 GLN A N 1
ATOM 2072 C CA . GLN A 1 280 ? 22.115 -2.736 -49.507 1.00 55.34 280 GLN A CA 1
ATOM 2073 C C . GLN A 1 280 ? 22.886 -2.727 -50.835 1.00 55.34 280 GLN A C 1
ATOM 2075 O O . GLN A 1 280 ? 23.043 -1.673 -51.451 1.00 55.34 280 GLN A O 1
ATOM 2080 N N . LEU A 1 281 ? 23.378 -3.902 -51.241 1.00 49.66 281 LEU A N 1
ATOM 2081 C CA . LEU A 1 281 ? 23.878 -4.159 -52.596 1.00 49.66 281 LEU A CA 1
ATOM 2082 C C . LEU A 1 281 ? 22.741 -4.128 -53.623 1.00 49.66 281 LEU A C 1
ATOM 2084 O O . LEU A 1 281 ? 21.667 -4.697 -53.320 1.00 49.66 281 LEU A O 1
#

Sequence (281 aa):
LSNNAQGCRRMNAICRSGSPTDDSFMEFNLGIGGPNIAPTVTALLTCRADGKWYYTDGTASLAITDVSCSTTKAPATNCATCDPNDVVFKEGVDADETDAIREDLPNNAQGCRQMNAICESGSDTDTSFMEFNDVVGGPPIAPTVTARLVCRADQKWYYTEGGNSVAINKVTCSTTKVDPVETCATCDPSIVEFLTATSPDQTDAIMEELPNNAQGCKQMNAVCRSGTTDDSFMEFNGAIGGPDIAPTVTAVLTCRADQQWYFDDGVNALYVLEFQIAPQL

Secondary structure (DSSP, 8-state):
----TTS--EEEEEEE-SSTTS-EEEEETTTEE-SPPBSEEEEEEEE-TTS-EEEE-SS-EEEES-EEEEESSPPPTTTT---GGGSEEPPP-STTEEPEEEEEE---TTS--EEEEEEE-SSSSSEEEEEETTTEE-SPPBSEEEEEEEE-TTS-EEEEETTEEEEESEEEEEEE----TTSTT---GGGSEEPPP-STT---EEEEEE---TTS--EEEEEEE-SSSS-EEEEETTEE--S--BSEEEEEEEE-TTS-EEEE-SS-EEE-SEEEEEE--

Organism: Haemonchus placei (NCBI:txid6290)